Protein AF-A0A7G2C5F5-F1 (afdb_monomer_lite)

Organism: NCBI:txid59799

InterPro domains:
  IPR007511 Protein of unknown function DUF501 [PF04417] (38-175)
  IPR007511 Protein of unknown function DUF501 [PTHR37163] (38-241)

Secondary structure (DSSP, 8-state):
-PPPPPPPP---------------------------TTS--SEEE-TTTTSPPTTS---TTTS--EEE--HHHHHHHHHHHHTTHHHHHHHHHHH-HHHHHHHHHHHHHHHHHHHHHS-HHHHHHHIIIIIS-SSGGG--BTTTTBSSTT----HHHHHHHHHTT---HHHHHHHHHHHHHHTTS-HHHHHHHHS-TT------HHHH--GGGG-SHHHHHHHHHHTSHHHHHHHHHHHHHHHHHHT-SSS-EEEEEPPGGGTTT-SEEEEEPPPHHHHHT--GGG-HHHHHHHHHHHHHTSPPTT--S----

Foldseek 3Di:
DDDDDDDDDDDDDDDDDDDDDDPDPDDDDPQPFPDLDDADQQKGFDSCALHQDPPRPPDLVHQAGMFGDQVLLVVLQVLCVVLVVQVLVLVLLVVAVLLVVLLLVLQVLQLVLNCVRDDPNSNVSSCCQECNDPPPQNHFTHHSTDSDSSHDDGLRSQLRCLLSVRDHLSNLLSLLLLVVLLVLQDVVLNCQQAPPPPPPPPPPLVPLQPLVVCPDPLLVLSLVQSSHVVQVNQSVVQQSVQCSVVVDNAQDWGFGQGPPSCCVVPRTDIGHRHDSVCSNVPPNSNPSSSSSQSSVSSNVVHHDPPPDVDPPD

pLDDT: mean 78.26, std 19.51, range [30.75, 97.06]

Radius of gyration: 23.89 Å; chains: 1; bounding box: 72×81×55 Å

Sequence (313 aa):
MPRRPTRKSTARWTPPSSRARLRTTTTHRNRLSYSPPTGTATAVLCSTAGKNGRGQSSAAIGATVFWLTCPNVNNLIGRLEHHGAVRRLQEAIDGHDTLRQFHITSHAVYEQRVKELISAEQWAFFDQHFVHPEDKEKAKYGNAAVSHDRDMKCLHALAAQSLCGAANPCGTWVINYILFLAEFLPPRIQKYTTEDATTTDTLTEVHLCDPTYYTLPEEVERRACMDSTELLSLFLEQFIQETATNGRFEKITLNISLPATWRHLRKEKPYRVLSVQEIAELPATRDLCSISFHLIVYLIGKVPKGYKKNRLN

Structure (mmCIF, N/CA/C/O backbone):
data_AF-A0A7G2C5F5-F1
#
_entry.id   AF-A0A7G2C5F5-F1
#
loop_
_atom_site.group_PDB
_atom_site.id
_atom_site.type_symbol
_atom_site.label_atom_id
_atom_site.label_alt_id
_atom_site.label_comp_id
_atom_site.label_asym_id
_atom_site.label_entity_id
_atom_site.label_seq_id
_atom_site.pdbx_PDB_ins_code
_atom_site.Cartn_x
_atom_site.Cartn_y
_atom_site.Cartn_z
_atom_site.occupancy
_atom_site.B_iso_or_equiv
_atom_site.auth_seq_id
_atom_site.auth_comp_id
_atom_site.auth_asym_id
_atom_site.auth_atom_id
_atom_site.pdbx_PDB_model_num
ATOM 1 N N . MET A 1 1 ? 35.530 -57.777 -4.067 1.00 45.59 1 MET A N 1
ATOM 2 C CA . MET A 1 1 ? 35.509 -56.447 -3.415 1.00 45.59 1 MET A CA 1
ATOM 3 C C . MET A 1 1 ? 36.418 -55.493 -4.182 1.00 45.59 1 MET A C 1
ATOM 5 O O . MET A 1 1 ? 37.617 -55.750 -4.217 1.00 45.59 1 MET A O 1
ATOM 9 N N . PRO A 1 2 ? 35.890 -54.453 -4.848 1.00 46.84 2 PRO A N 1
ATOM 10 C CA . PRO A 1 2 ? 36.711 -53.527 -5.621 1.00 46.84 2 PRO A CA 1
ATOM 11 C C . PRO A 1 2 ? 37.291 -52.413 -4.732 1.00 46.84 2 PRO A C 1
ATOM 13 O O . PRO A 1 2 ? 36.650 -51.928 -3.801 1.00 46.84 2 PRO A O 1
ATOM 16 N N . ARG A 1 3 ? 38.548 -52.053 -5.013 1.00 45.44 3 ARG A N 1
ATOM 17 C CA . ARG A 1 3 ? 39.381 -51.107 -4.254 1.00 45.44 3 ARG A CA 1
ATOM 18 C C . ARG A 1 3 ? 38.871 -49.662 -4.384 1.00 45.44 3 ARG A C 1
ATOM 20 O O . ARG A 1 3 ? 38.541 -49.215 -5.478 1.00 45.44 3 ARG A O 1
ATOM 27 N N . ARG A 1 4 ? 38.862 -48.925 -3.264 1.00 50.47 4 ARG A N 1
ATOM 28 C CA . ARG A 1 4 ? 38.580 -47.476 -3.191 1.00 50.47 4 ARG A CA 1
ATOM 29 C C . ARG A 1 4 ? 39.631 -46.660 -3.969 1.00 50.47 4 ARG A C 1
ATOM 31 O O . ARG A 1 4 ? 40.820 -46.918 -3.780 1.00 50.47 4 ARG A O 1
ATOM 38 N N . PRO A 1 5 ? 39.235 -45.637 -4.747 1.00 52.31 5 PRO A N 1
ATOM 39 C CA . PRO A 1 5 ? 40.173 -44.697 -5.347 1.00 52.31 5 PRO A CA 1
ATOM 40 C C . PRO A 1 5 ? 40.667 -43.664 -4.322 1.00 52.31 5 PRO A C 1
ATOM 42 O O . PRO A 1 5 ? 39.931 -43.205 -3.445 1.00 52.31 5 PRO A O 1
ATOM 45 N N . THR A 1 6 ? 41.946 -43.319 -4.438 1.00 52.94 6 THR A N 1
ATOM 46 C CA . THR A 1 6 ? 42.690 -42.385 -3.591 1.00 52.94 6 THR A CA 1
ATOM 47 C C . THR A 1 6 ? 42.300 -40.925 -3.850 1.00 52.94 6 THR A C 1
ATOM 49 O O . THR A 1 6 ? 42.035 -40.497 -4.973 1.00 52.94 6 THR A O 1
ATOM 52 N N . ARG A 1 7 ? 42.253 -40.147 -2.763 1.00 47.28 7 ARG A N 1
ATOM 53 C CA . ARG A 1 7 ? 41.836 -38.739 -2.703 1.00 47.28 7 ARG A CA 1
ATOM 54 C C . ARG A 1 7 ? 42.922 -37.845 -3.324 1.00 47.28 7 ARG A C 1
ATOM 56 O O . ARG A 1 7 ? 44.048 -37.830 -2.835 1.00 47.28 7 ARG A O 1
ATOM 63 N N . LYS A 1 8 ? 42.597 -37.104 -4.391 1.00 45.28 8 LYS A N 1
ATOM 64 C CA . LYS A 1 8 ? 43.495 -36.106 -5.002 1.00 45.28 8 LYS A CA 1
ATOM 65 C C . LYS A 1 8 ? 43.645 -34.881 -4.088 1.00 45.28 8 LYS A C 1
ATOM 67 O O . LYS A 1 8 ? 42.658 -34.335 -3.601 1.00 45.28 8 LYS A O 1
ATOM 72 N N . SER A 1 9 ? 44.897 -34.483 -3.879 1.00 47.00 9 SER A N 1
ATOM 73 C CA . SER A 1 9 ? 45.348 -33.274 -3.184 1.00 47.00 9 SER A CA 1
ATOM 74 C C . SER A 1 9 ? 44.866 -32.013 -3.913 1.00 47.00 9 SER A C 1
ATOM 76 O O . SER A 1 9 ? 45.132 -31.845 -5.102 1.00 47.00 9 SER A O 1
ATOM 78 N N . THR A 1 10 ? 44.146 -31.132 -3.215 1.00 45.41 10 THR A N 1
ATOM 79 C CA . THR A 1 10 ? 43.759 -29.805 -3.714 1.00 45.41 10 THR A CA 1
ATOM 80 C C . THR A 1 10 ? 44.846 -28.792 -3.372 1.00 45.41 10 THR A C 1
ATOM 82 O O . THR A 1 10 ? 45.062 -28.481 -2.198 1.00 45.41 10 THR A O 1
ATOM 85 N N . ALA A 1 11 ? 45.510 -28.262 -4.400 1.00 40.59 11 ALA A N 1
ATOM 86 C CA . ALA A 1 11 ? 46.429 -27.139 -4.283 1.00 40.59 11 ALA A CA 1
ATOM 87 C C . ALA A 1 11 ? 45.682 -25.884 -3.796 1.00 40.59 11 ALA A C 1
ATOM 89 O O . ALA A 1 11 ? 44.629 -25.519 -4.319 1.00 40.59 11 ALA A O 1
ATOM 90 N N . ARG A 1 12 ? 46.229 -25.241 -2.762 1.00 38.97 12 ARG A N 1
ATOM 91 C CA . ARG A 1 12 ? 45.700 -24.022 -2.149 1.00 38.97 12 ARG A CA 1
ATOM 92 C C . ARG A 1 12 ? 46.131 -22.822 -2.999 1.00 38.97 12 ARG A C 1
ATOM 94 O O . ARG A 1 12 ? 47.314 -22.512 -3.067 1.00 38.97 12 ARG A O 1
ATOM 101 N N . TRP A 1 13 ? 45.171 -22.176 -3.655 1.00 41.56 13 TRP A N 1
ATOM 102 C CA . TRP A 1 13 ? 45.381 -20.955 -4.435 1.00 41.56 13 TRP A CA 1
ATOM 103 C C . TRP A 1 13 ? 45.397 -19.729 -3.511 1.00 41.56 13 TRP A C 1
ATOM 105 O O . TRP A 1 13 ? 44.463 -19.521 -2.735 1.00 41.56 13 TRP A O 1
ATOM 115 N N . THR A 1 14 ? 46.458 -18.927 -3.583 1.00 48.06 14 THR A N 1
ATOM 116 C CA . THR A 1 14 ? 46.574 -17.612 -2.936 1.00 48.06 14 THR A CA 1
ATOM 117 C C . THR A 1 14 ? 46.416 -16.509 -3.987 1.00 48.06 14 THR A C 1
ATOM 119 O O . THR A 1 14 ? 47.140 -16.525 -4.983 1.00 48.06 14 THR A O 1
ATOM 122 N N . PRO A 1 15 ? 45.509 -15.532 -3.796 1.00 42.16 15 PRO A N 1
ATOM 123 C CA . PRO A 1 15 ? 45.377 -14.411 -4.719 1.00 42.16 15 PRO A CA 1
ATOM 124 C C . PRO A 1 15 ? 46.542 -13.419 -4.554 1.00 42.16 15 PRO A C 1
ATOM 126 O O . PRO A 1 15 ? 46.992 -13.188 -3.427 1.00 42.16 15 PRO A O 1
ATOM 129 N N . PRO A 1 16 ? 47.009 -12.783 -5.643 1.00 37.84 16 PRO A N 1
ATOM 130 C CA . PRO A 1 16 ? 48.048 -11.768 -5.568 1.00 37.84 16 PRO A CA 1
ATOM 131 C C . PRO A 1 16 ? 47.524 -10.473 -4.932 1.00 37.84 16 PRO A C 1
ATOM 133 O O . PRO A 1 16 ? 46.460 -9.951 -5.270 1.00 37.84 16 PRO A O 1
ATOM 136 N N . SER A 1 17 ? 48.309 -9.945 -3.994 1.00 47.34 17 SER A N 1
ATOM 137 C CA . SER A 1 17 ? 48.085 -8.677 -3.310 1.00 47.34 17 SER A CA 1
ATOM 138 C C . SER A 1 17 ? 48.657 -7.508 -4.118 1.00 47.34 17 SER A C 1
ATOM 140 O O . SER A 1 17 ? 49.852 -7.230 -4.050 1.00 47.34 17 SER A O 1
ATOM 142 N N . SER A 1 18 ? 47.809 -6.765 -4.826 1.00 37.94 18 SER A N 1
ATOM 143 C CA . SER A 1 18 ? 48.141 -5.403 -5.269 1.00 37.94 18 SER A CA 1
ATOM 144 C C . SER A 1 18 ? 46.872 -4.561 -5.443 1.00 37.94 18 SER A C 1
ATOM 146 O O . SER A 1 18 ? 46.230 -4.514 -6.487 1.00 37.94 18 SER A O 1
ATOM 148 N N . ARG A 1 19 ? 46.479 -3.865 -4.367 1.00 37.75 19 ARG A N 1
ATOM 149 C CA . ARG A 1 19 ? 45.460 -2.807 -4.415 1.00 37.75 19 ARG A CA 1
ATOM 150 C C . ARG A 1 19 ? 46.107 -1.508 -4.896 1.00 37.75 19 ARG A C 1
ATOM 152 O O . ARG A 1 19 ? 46.624 -0.749 -4.082 1.00 37.75 19 ARG A O 1
ATOM 159 N N . ALA A 1 20 ? 46.000 -1.211 -6.186 1.00 36.47 20 ALA A N 1
ATOM 160 C CA . ALA A 1 20 ? 46.086 0.165 -6.666 1.00 36.47 20 ALA A CA 1
ATOM 161 C C . ALA A 1 20 ? 44.714 0.835 -6.455 1.00 36.47 20 ALA A C 1
ATOM 163 O O . ALA A 1 20 ? 43.732 0.502 -7.118 1.00 36.47 20 ALA A O 1
ATOM 164 N N . ARG A 1 21 ? 44.614 1.749 -5.478 1.00 37.91 21 ARG A N 1
ATOM 165 C CA . ARG A 1 21 ? 43.427 2.599 -5.287 1.00 37.91 21 ARG A CA 1
ATOM 166 C C . ARG A 1 21 ? 43.404 3.671 -6.373 1.00 37.91 21 ARG A C 1
ATOM 168 O O . ARG A 1 21 ? 43.979 4.741 -6.196 1.00 37.91 21 ARG A O 1
ATOM 175 N N . LEU A 1 22 ? 42.686 3.412 -7.458 1.00 34.72 22 LEU A N 1
ATOM 176 C CA . LEU A 1 22 ? 42.192 4.477 -8.326 1.00 34.72 22 LEU A CA 1
ATOM 177 C C . LEU A 1 22 ? 41.135 5.271 -7.546 1.00 34.72 22 LEU A C 1
ATOM 179 O O . LEU A 1 22 ? 40.060 4.763 -7.227 1.00 34.72 22 LEU A O 1
ATOM 183 N N . ARG A 1 23 ? 41.475 6.512 -7.178 1.00 35.97 23 ARG A N 1
ATOM 184 C CA . ARG A 1 23 ? 40.511 7.508 -6.700 1.00 35.97 23 ARG A CA 1
ATOM 185 C C . ARG A 1 23 ? 39.602 7.863 -7.875 1.00 35.97 23 ARG A C 1
ATOM 187 O O . ARG A 1 23 ? 39.955 8.703 -8.693 1.00 35.97 23 ARG A O 1
ATOM 194 N N . THR A 1 24 ? 38.442 7.225 -7.959 1.00 34.09 24 THR A N 1
ATOM 195 C CA . THR A 1 24 ? 37.355 7.705 -8.813 1.00 34.09 24 THR A CA 1
ATOM 196 C C . THR A 1 24 ? 36.831 9.008 -8.223 1.00 34.09 24 THR A C 1
ATOM 198 O O . THR A 1 24 ? 36.423 9.052 -7.060 1.00 34.09 24 THR A O 1
ATOM 201 N N . THR A 1 25 ? 36.894 10.064 -9.021 1.00 31.61 25 THR A N 1
ATOM 202 C CA . THR A 1 25 ? 36.298 11.370 -8.767 1.00 31.61 25 THR A CA 1
ATOM 203 C C . THR A 1 25 ? 34.821 11.214 -8.408 1.00 31.61 25 THR A C 1
ATOM 205 O O . THR A 1 25 ? 34.059 10.516 -9.074 1.00 31.61 25 THR A O 1
ATOM 208 N N . THR A 1 26 ? 34.422 11.836 -7.302 1.00 31.53 26 THR A N 1
ATOM 209 C CA . THR A 1 26 ? 33.041 11.877 -6.823 1.00 31.53 26 THR A CA 1
ATOM 210 C C . THR A 1 26 ? 32.204 12.695 -7.805 1.00 31.53 26 THR A C 1
ATOM 212 O O . THR A 1 26 ? 32.129 13.914 -7.696 1.00 31.53 26 THR A O 1
ATOM 215 N N . THR A 1 27 ? 31.581 12.042 -8.784 1.00 32.59 27 THR A N 1
ATOM 216 C CA . THR A 1 27 ? 30.524 12.655 -9.594 1.00 32.59 27 THR A CA 1
ATOM 217 C C . THR A 1 27 ? 29.358 13.042 -8.690 1.00 32.59 27 THR A C 1
ATOM 219 O O . THR A 1 27 ? 28.857 12.221 -7.914 1.00 32.59 27 THR A O 1
ATOM 222 N N . HIS A 1 28 ? 28.956 14.309 -8.788 1.00 30.75 28 HIS A N 1
ATOM 223 C CA . HIS A 1 28 ? 27.799 14.898 -8.126 1.00 30.75 28 HIS A CA 1
ATOM 224 C C . HIS A 1 28 ? 26.576 13.968 -8.200 1.00 30.75 28 HIS A C 1
ATOM 226 O O . HIS A 1 28 ? 26.165 13.525 -9.272 1.00 30.75 28 HIS A O 1
ATOM 232 N N . ARG A 1 29 ? 25.990 13.661 -7.036 1.00 35.34 29 ARG A N 1
ATOM 233 C CA . ARG A 1 29 ? 24.724 12.929 -6.921 1.00 35.34 29 ARG A CA 1
ATOM 234 C C . ARG A 1 29 ? 23.590 13.829 -7.415 1.00 35.34 29 ARG A C 1
ATOM 236 O O . ARG A 1 29 ? 23.112 14.663 -6.653 1.00 35.34 29 ARG A O 1
ATOM 243 N N . ASN A 1 30 ? 23.115 13.613 -8.638 1.00 32.50 30 ASN A N 1
ATOM 244 C CA . ASN A 1 30 ? 21.784 14.068 -9.038 1.00 32.50 30 ASN A CA 1
ATOM 245 C C . ASN A 1 30 ? 20.748 13.249 -8.258 1.00 32.50 30 ASN A C 1
ATOM 247 O O . ASN A 1 30 ? 20.386 12.134 -8.631 1.00 32.50 30 ASN A O 1
ATOM 251 N N . ARG A 1 31 ? 20.331 13.776 -7.104 1.00 38.78 31 ARG A N 1
ATOM 252 C CA . ARG A 1 31 ? 19.189 13.280 -6.337 1.00 38.78 31 ARG A CA 1
ATOM 253 C C . ARG A 1 31 ? 17.950 13.872 -7.009 1.00 38.78 31 ARG A C 1
ATOM 255 O O . ARG A 1 31 ? 17.532 14.966 -6.660 1.00 38.78 31 ARG A O 1
ATOM 262 N N . LEU A 1 32 ? 17.397 13.176 -8.002 1.00 36.25 32 LEU A N 1
ATOM 263 C CA . LEU A 1 32 ? 16.029 13.436 -8.458 1.00 36.25 32 LEU A CA 1
ATOM 264 C C . LEU A 1 32 ? 15.094 12.975 -7.335 1.00 36.25 32 LEU A C 1
ATOM 266 O O . LEU A 1 32 ? 14.582 11.859 -7.331 1.00 36.25 32 LEU A O 1
ATOM 270 N N . SER A 1 33 ? 14.970 13.799 -6.297 1.00 40.00 33 SER A N 1
ATOM 271 C CA . SER A 1 33 ? 13.891 13.675 -5.334 1.00 40.00 33 SER A CA 1
ATOM 272 C C . SER A 1 33 ? 12.640 14.194 -6.023 1.00 40.00 33 SER A C 1
ATOM 274 O O . SER A 1 33 ? 12.484 15.402 -6.191 1.00 40.00 33 SER A O 1
ATOM 276 N N . TYR A 1 34 ? 11.746 13.289 -6.412 1.00 41.00 34 TYR A N 1
ATOM 277 C CA . TYR A 1 34 ? 10.338 13.652 -6.460 1.00 41.00 34 TYR A CA 1
ATOM 278 C C . TYR A 1 34 ? 9.923 13.925 -5.010 1.00 41.00 34 TYR A C 1
ATOM 280 O O . TYR A 1 34 ? 9.594 13.012 -4.256 1.00 41.00 34 TYR A O 1
ATOM 288 N N . SER A 1 35 ? 10.095 15.174 -4.587 1.00 38.31 35 SER A N 1
ATOM 289 C CA . SER A 1 35 ? 9.556 15.673 -3.332 1.00 38.31 35 SER A CA 1
ATOM 290 C C . SER A 1 35 ? 8.178 16.229 -3.666 1.00 38.31 35 SER A C 1
ATOM 292 O O . SER A 1 35 ? 8.119 17.265 -4.334 1.00 38.31 35 SER A O 1
ATOM 294 N N . PRO A 1 36 ? 7.071 15.580 -3.260 1.00 41.53 36 PRO A N 1
ATOM 295 C CA . PRO A 1 36 ? 5.796 16.279 -3.242 1.00 41.53 36 PRO A CA 1
ATOM 296 C C . PRO A 1 36 ? 5.962 17.568 -2.410 1.00 41.53 36 PRO A C 1
ATOM 298 O O . PRO A 1 36 ? 6.771 17.577 -1.475 1.00 41.53 36 PRO A O 1
ATOM 301 N N . PRO A 1 37 ? 5.267 18.668 -2.745 1.00 36.88 37 PRO A N 1
ATOM 302 C CA . PRO A 1 37 ? 5.743 20.015 -2.427 1.00 36.88 37 PRO A CA 1
ATOM 303 C C . PRO A 1 37 ? 5.933 20.367 -0.944 1.00 36.88 37 PRO A C 1
ATOM 305 O O . PRO A 1 37 ? 6.572 21.375 -0.671 1.00 36.88 37 PRO A O 1
ATOM 308 N N . THR A 1 38 ? 5.433 19.600 0.030 1.00 41.31 38 THR A N 1
ATOM 309 C CA . THR A 1 38 ? 5.441 20.042 1.442 1.00 41.31 38 THR A CA 1
ATOM 310 C C . THR A 1 38 ? 5.520 18.933 2.504 1.00 41.31 38 THR A C 1
ATOM 312 O O . THR A 1 38 ? 5.374 19.223 3.688 1.00 41.31 38 THR A O 1
ATOM 315 N N . GLY A 1 39 ? 5.807 17.676 2.147 1.00 49.19 39 GLY A N 1
ATOM 316 C CA . GLY A 1 39 ? 5.850 16.560 3.107 1.00 49.19 39 GLY A CA 1
ATOM 317 C C . GLY A 1 39 ? 7.088 15.682 2.950 1.00 49.19 39 GLY A C 1
ATOM 318 O O . GLY A 1 39 ? 7.644 15.564 1.859 1.00 49.19 39 GLY A O 1
ATOM 319 N N . THR A 1 40 ? 7.538 15.034 4.030 1.00 53.38 40 THR A N 1
ATOM 320 C CA . THR A 1 40 ? 8.553 13.977 3.919 1.00 53.38 40 THR A CA 1
ATOM 321 C C . THR A 1 40 ? 8.036 12.915 2.957 1.00 53.38 40 THR A C 1
ATOM 323 O O . THR A 1 40 ? 7.033 12.270 3.256 1.00 53.38 40 THR A O 1
ATOM 326 N N . ALA A 1 41 ? 8.687 12.756 1.801 1.00 65.00 41 ALA A N 1
ATOM 327 C CA . ALA A 1 41 ? 8.254 11.803 0.788 1.00 65.00 41 ALA A CA 1
ATOM 328 C C . ALA A 1 41 ? 8.078 10.422 1.440 1.00 65.00 41 ALA A C 1
ATOM 330 O O . ALA A 1 41 ? 9.018 9.889 2.035 1.00 65.00 41 ALA A O 1
ATOM 331 N N . THR A 1 42 ? 6.859 9.877 1.391 1.00 77.69 42 THR A N 1
ATOM 332 C CA . THR A 1 42 ? 6.543 8.564 1.980 1.00 77.69 42 THR A CA 1
ATOM 333 C C . THR A 1 42 ? 7.137 7.431 1.145 1.00 77.69 42 THR A C 1
ATOM 335 O O . THR A 1 42 ? 7.486 6.382 1.692 1.00 77.69 42 THR A O 1
ATOM 338 N N . ALA A 1 43 ? 7.302 7.669 -0.156 1.00 82.94 43 ALA A N 1
ATOM 339 C CA . ALA A 1 43 ? 7.999 6.799 -1.082 1.00 82.94 43 ALA A CA 1
ATOM 340 C C . ALA A 1 43 ? 8.992 7.600 -1.934 1.00 82.94 43 ALA A C 1
ATOM 342 O O . ALA A 1 43 ? 8.788 8.789 -2.182 1.00 82.94 43 ALA A O 1
ATOM 343 N N . VAL A 1 44 ? 10.066 6.954 -2.382 1.00 84.62 44 VAL A N 1
ATOM 344 C CA . VAL A 1 44 ? 11.107 7.569 -3.212 1.00 84.62 44 VAL A CA 1
ATOM 345 C C . VAL A 1 44 ? 11.513 6.678 -4.375 1.00 84.62 44 VAL A C 1
ATOM 347 O O . VAL A 1 44 ? 11.469 5.447 -4.302 1.00 84.62 44 VAL A O 1
ATOM 350 N N . LEU A 1 45 ? 12.011 7.339 -5.418 1.00 83.62 45 LEU A N 1
ATOM 351 C CA . LEU A 1 45 ? 12.766 6.720 -6.493 1.00 83.62 45 LEU A CA 1
ATOM 352 C C . LEU A 1 45 ? 14.159 6.302 -5.996 1.00 83.62 45 LEU A C 1
ATOM 354 O O . LEU A 1 45 ? 14.930 7.108 -5.464 1.00 83.62 45 LEU A O 1
ATOM 358 N N . CYS A 1 46 ? 14.525 5.045 -6.216 1.00 81.25 46 CYS A N 1
ATOM 359 C CA . CYS A 1 46 ? 15.870 4.558 -5.962 1.00 81.25 46 CYS A CA 1
ATOM 360 C C . CYS A 1 46 ? 16.848 5.137 -6.989 1.00 81.25 46 CYS A C 1
ATOM 362 O O . CYS A 1 46 ? 16.935 4.675 -8.121 1.00 81.25 46 CYS A O 1
ATOM 364 N N . SER A 1 47 ? 17.663 6.109 -6.572 1.00 71.81 47 SER A N 1
ATOM 365 C CA . SER A 1 47 ? 18.734 6.685 -7.412 1.00 71.81 47 SER A CA 1
ATOM 366 C C . SER A 1 47 ? 19.788 5.675 -7.904 1.00 71.81 47 SER A C 1
ATOM 368 O O . SER A 1 47 ? 20.622 6.005 -8.754 1.00 71.81 47 SER A O 1
ATOM 370 N N . THR A 1 48 ? 19.807 4.459 -7.347 1.00 67.06 48 THR A N 1
ATOM 371 C CA . THR A 1 48 ? 20.673 3.358 -7.792 1.00 67.06 48 THR A CA 1
ATOM 372 C C . THR A 1 48 ? 19.947 2.304 -8.616 1.00 67.06 48 THR A C 1
ATOM 374 O O . THR A 1 48 ? 20.586 1.335 -9.020 1.00 67.06 48 THR A O 1
ATOM 377 N N . ALA A 1 49 ? 18.653 2.478 -8.887 1.00 67.25 49 ALA A N 1
ATOM 378 C CA . ALA A 1 49 ? 17.951 1.625 -9.827 1.00 67.25 49 ALA A CA 1
ATOM 379 C C . ALA A 1 49 ? 18.604 1.702 -11.215 1.00 67.25 49 ALA A C 1
ATOM 381 O O . ALA A 1 49 ? 19.150 2.740 -11.613 1.00 67.25 49 ALA A O 1
ATOM 382 N N . GLY A 1 50 ? 18.602 0.569 -11.918 1.00 58.16 50 GLY A N 1
ATOM 383 C CA . GLY A 1 50 ? 19.250 0.446 -13.223 1.00 58.16 50 GLY A CA 1
ATOM 384 C C . GLY A 1 50 ? 20.783 0.577 -13.196 1.00 58.16 50 GLY A C 1
ATOM 385 O O . GLY A 1 50 ? 21.369 1.013 -14.182 1.00 58.16 50 GLY A O 1
ATOM 386 N N . LYS A 1 51 ? 21.451 0.269 -12.071 1.00 63.16 51 LYS A N 1
ATOM 387 C CA . LYS A 1 51 ? 22.923 0.287 -11.961 1.00 63.16 51 LYS A CA 1
ATOM 388 C C . LYS A 1 51 ? 23.491 -1.081 -11.591 1.00 63.16 51 LYS A C 1
ATOM 390 O O . LYS A 1 51 ? 22.875 -1.853 -10.856 1.00 63.16 51 LYS A O 1
ATOM 395 N N . ASN A 1 52 ? 24.730 -1.323 -12.020 1.00 57.94 52 ASN A N 1
ATOM 396 C CA . ASN A 1 52 ? 25.523 -2.467 -11.576 1.00 57.94 52 ASN A CA 1
ATOM 397 C C . ASN A 1 52 ? 25.767 -2.418 -10.059 1.00 57.94 52 ASN A C 1
ATOM 399 O O . ASN A 1 52 ? 26.167 -1.386 -9.508 1.00 57.94 52 ASN A O 1
ATOM 403 N N . GLY A 1 53 ? 25.553 -3.551 -9.385 1.00 62.25 53 GLY A N 1
ATOM 404 C CA . GLY A 1 53 ? 25.908 -3.724 -7.979 1.00 62.25 53 GLY A CA 1
ATOM 405 C C . GLY A 1 53 ? 27.421 -3.627 -7.758 1.00 62.25 53 GLY A C 1
ATOM 406 O O . GLY A 1 53 ? 28.227 -3.764 -8.684 1.00 62.25 53 GLY A O 1
ATOM 407 N N . ARG A 1 54 ? 27.846 -3.399 -6.508 1.00 58.69 54 ARG A N 1
ATOM 408 C CA . ARG A 1 54 ? 29.275 -3.468 -6.165 1.00 58.69 54 ARG A CA 1
ATOM 409 C C . ARG A 1 54 ? 29.769 -4.907 -6.360 1.00 58.69 54 ARG A C 1
ATOM 411 O O . ARG A 1 54 ? 29.306 -5.807 -5.669 1.00 58.69 54 ARG A O 1
ATOM 418 N N . GLY A 1 55 ? 30.751 -5.095 -7.243 1.00 61.59 55 GLY A N 1
ATOM 419 C CA . GLY A 1 55 ? 31.452 -6.374 -7.413 1.00 61.59 55 GLY A CA 1
ATOM 420 C C . GLY A 1 55 ? 30.821 -7.343 -8.417 1.00 61.59 55 GLY A C 1
ATOM 421 O O . GLY A 1 55 ? 30.807 -8.535 -8.145 1.00 61.59 55 GLY A O 1
ATOM 422 N N . GLN A 1 56 ? 30.300 -6.848 -9.547 1.00 56.62 56 GLN A N 1
ATOM 423 C CA . GLN A 1 56 ? 29.701 -7.656 -10.632 1.00 56.62 56 GLN A CA 1
ATOM 424 C C . GLN A 1 56 ? 28.477 -8.502 -10.234 1.00 56.62 56 GLN A C 1
ATOM 426 O O . GLN A 1 56 ? 27.954 -9.245 -11.058 1.00 56.62 56 GLN A O 1
ATOM 431 N N . SER A 1 57 ? 27.967 -8.372 -9.007 1.00 54.31 57 SER A N 1
ATOM 432 C CA . SER A 1 57 ? 26.672 -8.938 -8.641 1.00 54.31 57 SER A CA 1
ATOM 433 C C . SER A 1 57 ? 25.575 -8.187 -9.399 1.00 54.31 57 SER A C 1
ATOM 435 O O . SER A 1 57 ? 25.337 -6.993 -9.182 1.00 54.31 57 SER A O 1
ATOM 437 N N . SER A 1 58 ? 24.934 -8.880 -10.339 1.00 48.69 58 SER A N 1
ATOM 438 C CA . SER A 1 58 ? 23.812 -8.350 -11.098 1.00 48.69 58 SER A CA 1
ATOM 439 C C . SER A 1 58 ? 22.637 -8.069 -10.153 1.00 48.69 58 SER A C 1
ATOM 441 O O . SER A 1 58 ? 22.035 -8.943 -9.539 1.00 48.69 58 SER A O 1
ATOM 443 N N . ALA A 1 59 ? 22.350 -6.781 -10.004 1.00 47.53 59 ALA A N 1
ATOM 444 C CA . ALA A 1 59 ? 21.012 -6.234 -10.175 1.00 47.53 59 ALA A CA 1
ATOM 445 C C . ALA A 1 59 ? 19.865 -6.659 -9.222 1.00 47.53 59 ALA A C 1
ATOM 447 O O . ALA A 1 59 ? 18.744 -6.216 -9.432 1.00 47.53 59 ALA A O 1
ATOM 448 N N . ALA A 1 60 ? 20.084 -7.357 -8.101 1.00 47.34 60 ALA A N 1
ATOM 449 C CA . ALA A 1 60 ? 19.010 -7.503 -7.093 1.00 47.34 60 ALA A CA 1
ATOM 450 C C . ALA A 1 60 ? 18.556 -6.145 -6.494 1.00 47.34 60 ALA A C 1
ATOM 452 O O . ALA A 1 60 ? 17.431 -6.005 -6.026 1.00 47.34 60 ALA A O 1
ATOM 453 N N . ILE A 1 61 ? 19.420 -5.122 -6.555 1.00 49.91 61 ILE A N 1
ATOM 454 C CA . ILE A 1 61 ? 19.128 -3.724 -6.172 1.00 49.91 61 ILE A CA 1
ATOM 455 C C . ILE A 1 61 ? 18.428 -2.963 -7.327 1.00 49.91 61 ILE A C 1
ATOM 457 O O . ILE A 1 61 ? 17.839 -1.910 -7.110 1.00 49.91 61 ILE A O 1
ATOM 461 N N . GLY A 1 62 ? 18.465 -3.476 -8.562 1.00 54.31 62 GLY A N 1
ATOM 462 C CA . GLY A 1 62 ? 18.031 -2.743 -9.757 1.00 54.31 62 GLY A CA 1
ATOM 463 C C . GLY A 1 62 ? 16.542 -2.839 -10.083 1.00 54.31 62 GLY A C 1
ATOM 464 O O . GLY A 1 62 ? 16.046 -1.978 -10.800 1.00 54.31 62 GLY A O 1
ATOM 465 N N . ALA A 1 63 ? 15.856 -3.853 -9.561 1.00 66.81 63 ALA A N 1
ATOM 466 C CA . ALA A 1 63 ? 14.519 -4.221 -10.013 1.00 66.81 63 ALA A CA 1
ATOM 467 C C . ALA A 1 63 ? 13.392 -3.543 -9.212 1.00 66.81 63 ALA A C 1
ATOM 469 O O . ALA A 1 63 ? 12.326 -3.258 -9.740 1.00 66.81 63 ALA A O 1
ATOM 470 N N . THR A 1 64 ? 13.635 -3.234 -7.935 1.00 85.31 64 THR A N 1
ATOM 471 C CA . THR A 1 64 ? 12.731 -2.393 -7.140 1.00 85.31 64 THR A CA 1
ATOM 472 C C . THR A 1 64 ? 13.141 -0.938 -7.309 1.00 85.31 64 THR A C 1
ATOM 474 O O . THR A 1 64 ? 14.170 -0.496 -6.790 1.00 85.31 64 THR A O 1
ATOM 477 N N . VAL A 1 65 ? 12.327 -0.177 -8.030 1.00 89.19 65 VAL A N 1
ATOM 478 C CA . VAL A 1 65 ? 12.612 1.236 -8.322 1.00 89.19 65 VAL A CA 1
ATOM 479 C C . VAL A 1 65 ? 11.965 2.154 -7.286 1.00 89.19 65 VAL A C 1
ATOM 481 O O . VAL A 1 65 ? 12.575 3.149 -6.896 1.00 89.19 65 VAL A O 1
ATOM 484 N N . PHE A 1 66 ? 10.783 1.797 -6.778 1.00 91.62 66 PHE A N 1
ATOM 485 C CA . PHE A 1 66 ? 10.055 2.590 -5.785 1.00 91.62 66 PHE A CA 1
ATOM 486 C C . PHE A 1 66 ? 10.135 1.955 -4.401 1.00 91.62 66 PHE A C 1
ATOM 488 O O . PHE A 1 66 ? 9.861 0.763 -4.245 1.00 91.62 66 PHE A O 1
ATOM 495 N N . TRP A 1 67 ? 10.482 2.762 -3.397 1.00 91.62 67 TRP A N 1
ATOM 496 C CA . TRP A 1 67 ? 10.691 2.318 -2.018 1.00 91.62 67 TRP A CA 1
ATOM 497 C C . TRP A 1 67 ? 9.936 3.194 -1.039 1.00 91.62 67 TRP A C 1
ATOM 499 O O . TRP A 1 67 ? 9.970 4.413 -1.166 1.00 91.62 67 TRP A O 1
ATOM 509 N N . LEU A 1 68 ? 9.347 2.588 -0.013 1.00 91.50 68 LEU A N 1
ATOM 510 C CA . LEU A 1 68 ? 8.826 3.324 1.133 1.00 91.50 68 LEU A CA 1
ATOM 511 C C . LEU A 1 68 ? 9.972 3.821 2.017 1.00 91.50 68 LEU A C 1
ATOM 513 O O . LEU A 1 68 ? 10.825 3.046 2.456 1.00 91.50 68 LEU A O 1
ATOM 517 N N . THR A 1 69 ? 9.954 5.107 2.333 1.00 89.38 69 THR A N 1
ATOM 518 C CA . THR A 1 69 ? 10.941 5.783 3.186 1.00 89.38 69 THR A CA 1
ATOM 519 C C . THR A 1 69 ? 10.415 6.082 4.577 1.00 89.38 69 THR A C 1
ATOM 521 O O . THR A 1 69 ? 11.209 6.139 5.514 1.00 89.38 69 THR A O 1
ATOM 524 N N . CYS A 1 70 ? 9.098 6.239 4.748 1.00 89.44 70 CYS A N 1
ATOM 525 C CA . CYS A 1 70 ? 8.528 6.454 6.075 1.00 89.44 70 CYS A CA 1
ATOM 526 C C . CYS A 1 70 ? 8.563 5.142 6.890 1.00 89.44 70 CYS A C 1
ATOM 528 O O . CYS A 1 70 ? 7.916 4.162 6.502 1.00 89.44 70 CYS A O 1
ATOM 530 N N . PRO A 1 71 ? 9.257 5.098 8.046 1.00 89.69 71 PRO A N 1
ATOM 531 C CA . PRO A 1 71 ? 9.309 3.899 8.881 1.00 89.69 71 PRO A CA 1
ATOM 532 C C . PRO A 1 71 ? 7.936 3.524 9.452 1.00 89.69 71 PRO A C 1
ATOM 534 O O . PRO A 1 71 ? 7.660 2.343 9.624 1.00 89.69 71 PRO A O 1
ATOM 537 N N . ASN A 1 72 ? 7.053 4.498 9.699 1.00 90.44 72 ASN A N 1
ATOM 538 C CA . ASN A 1 72 ? 5.711 4.221 10.216 1.00 90.44 72 ASN A CA 1
ATOM 539 C C . ASN A 1 72 ? 4.848 3.505 9.172 1.00 90.44 72 ASN A C 1
ATOM 541 O O . ASN A 1 72 ? 4.223 2.502 9.489 1.00 90.44 72 ASN A O 1
ATOM 545 N N . VAL A 1 73 ? 4.873 3.954 7.914 1.00 93.56 73 VAL A N 1
ATOM 546 C CA . VAL A 1 73 ? 4.151 3.279 6.822 1.00 93.56 73 VAL A CA 1
ATOM 547 C C . VAL A 1 73 ? 4.725 1.880 6.593 1.00 93.56 73 VAL A C 1
ATOM 549 O O . VAL A 1 73 ? 3.971 0.915 6.512 1.00 93.56 73 VAL A O 1
ATOM 552 N N . ASN A 1 74 ? 6.056 1.741 6.587 1.00 94.00 74 ASN A N 1
ATOM 553 C CA . ASN A 1 74 ? 6.719 0.436 6.492 1.00 94.00 74 ASN A CA 1
ATOM 554 C C . ASN A 1 74 ? 6.295 -0.529 7.610 1.00 94.00 74 ASN A C 1
ATOM 556 O O . ASN A 1 74 ? 5.964 -1.682 7.333 1.00 94.00 74 ASN A O 1
ATOM 560 N N . ASN A 1 75 ? 6.288 -0.065 8.862 1.00 93.19 75 ASN A N 1
ATOM 561 C CA . ASN A 1 75 ? 5.906 -0.876 10.017 1.00 93.19 75 ASN A CA 1
ATOM 562 C C . ASN A 1 75 ? 4.429 -1.266 9.977 1.00 93.19 75 ASN A C 1
ATOM 564 O O . ASN A 1 75 ? 4.098 -2.416 10.259 1.00 93.19 75 ASN A O 1
ATOM 568 N N . LEU A 1 76 ? 3.549 -0.328 9.618 1.00 95.25 76 LEU A N 1
ATOM 569 C CA . LEU A 1 76 ? 2.119 -0.592 9.529 1.00 95.25 76 LEU A CA 1
ATOM 570 C C . LEU A 1 76 ? 1.832 -1.628 8.439 1.00 95.25 76 LEU A C 1
ATOM 572 O O . LEU A 1 76 ? 1.155 -2.613 8.710 1.00 95.25 76 LEU A O 1
ATOM 576 N N . ILE A 1 77 ? 2.424 -1.477 7.251 1.00 96.44 77 ILE A N 1
ATOM 577 C CA . ILE A 1 77 ? 2.289 -2.463 6.170 1.00 96.44 77 ILE A CA 1
ATOM 578 C C . ILE A 1 77 ? 2.874 -3.815 6.584 1.00 96.44 77 ILE A C 1
ATOM 580 O O . ILE A 1 77 ? 2.211 -4.829 6.410 1.00 96.44 77 ILE A O 1
ATOM 584 N N . GLY A 1 78 ? 4.058 -3.849 7.205 1.00 95.50 78 GLY A N 1
ATOM 585 C CA . GLY A 1 78 ? 4.655 -5.103 7.680 1.00 95.50 78 GLY A CA 1
ATOM 586 C C . GLY A 1 78 ? 3.773 -5.832 8.700 1.00 95.50 78 GLY A C 1
ATOM 587 O O . GLY A 1 78 ? 3.725 -7.060 8.723 1.00 95.50 78 GLY A O 1
ATOM 588 N N . ARG A 1 79 ? 3.011 -5.084 9.504 1.00 94.44 79 ARG A N 1
ATOM 589 C CA . ARG A 1 79 ? 1.998 -5.640 10.405 1.00 94.44 79 ARG A CA 1
ATOM 590 C C . ARG A 1 79 ? 0.834 -6.259 9.628 1.00 94.44 79 ARG A C 1
ATOM 592 O O . ARG A 1 79 ? 0.475 -7.395 9.915 1.00 94.44 79 ARG A O 1
ATOM 599 N N . LEU A 1 80 ? 0.311 -5.587 8.598 1.00 95.00 80 LEU A N 1
ATOM 600 C CA . LEU A 1 80 ? -0.711 -6.167 7.710 1.00 95.00 80 LEU A CA 1
ATOM 601 C C . LEU A 1 80 ? -0.225 -7.474 7.065 1.00 95.00 80 LEU A C 1
ATOM 603 O O . LEU A 1 80 ? -0.943 -8.474 7.057 1.00 95.00 80 LEU A O 1
ATOM 607 N N . GLU A 1 81 ? 1.011 -7.492 6.562 1.00 96.00 81 GLU A N 1
ATOM 608 C CA . GLU A 1 81 ? 1.620 -8.692 5.980 1.00 96.00 81 GLU A CA 1
ATOM 609 C C . GLU A 1 81 ? 1.723 -9.833 6.994 1.00 96.00 81 GLU A C 1
ATOM 611 O O . GLU A 1 81 ? 1.369 -10.968 6.673 1.00 96.00 81 GLU A O 1
ATOM 616 N N . HIS A 1 82 ? 2.136 -9.529 8.230 1.00 94.00 82 HIS A N 1
ATOM 617 C CA . HIS A 1 82 ? 2.186 -10.498 9.324 1.00 94.00 82 HIS A CA 1
ATOM 618 C C . HIS A 1 82 ? 0.806 -11.102 9.631 1.00 94.00 82 HIS A C 1
ATOM 620 O O . HIS A 1 82 ? 0.706 -12.299 9.895 1.00 94.00 82 HIS A O 1
ATOM 626 N N . HIS A 1 83 ? -0.265 -10.314 9.508 1.00 91.12 83 HIS A N 1
ATOM 627 C CA . HIS A 1 83 ? -1.651 -10.782 9.635 1.00 91.12 83 HIS A CA 1
ATOM 628 C C . HIS A 1 83 ? -2.189 -11.507 8.387 1.00 91.12 83 HIS A C 1
ATOM 630 O O . HIS A 1 83 ? -3.383 -11.805 8.302 1.00 91.12 83 HIS A O 1
ATOM 636 N N . GLY A 1 84 ? -1.323 -11.841 7.424 1.00 93.06 84 GLY A N 1
ATOM 637 C CA . GLY A 1 84 ? -1.657 -12.663 6.264 1.00 93.06 84 GLY A CA 1
ATOM 638 C C . GLY A 1 84 ? -2.244 -11.894 5.082 1.00 93.06 84 GLY A C 1
ATOM 639 O O . GLY A 1 84 ? -2.780 -12.528 4.172 1.00 93.06 84 GLY A O 1
ATOM 640 N N . ALA A 1 85 ? -2.130 -10.561 5.057 1.00 94.06 85 ALA A N 1
ATOM 641 C CA . ALA A 1 85 ? -2.673 -9.728 3.983 1.00 94.06 85 ALA A CA 1
ATOM 642 C C . ALA A 1 85 ? -2.129 -10.102 2.594 1.00 94.06 85 ALA A C 1
ATOM 644 O O . ALA A 1 85 ? -2.891 -10.134 1.633 1.00 94.06 85 ALA A O 1
ATOM 645 N N . VAL A 1 86 ? -0.839 -10.455 2.494 1.00 95.12 86 VAL A N 1
ATOM 646 C CA . VAL A 1 86 ? -0.221 -10.922 1.236 1.00 95.12 86 VAL A CA 1
ATOM 647 C C . VAL A 1 86 ? -0.941 -12.151 0.699 1.00 95.12 86 VAL A C 1
ATOM 649 O O . VAL A 1 86 ? -1.350 -12.164 -0.457 1.00 95.12 86 VAL A O 1
ATOM 652 N N . ARG A 1 87 ? -1.139 -13.164 1.552 1.00 94.94 87 ARG A N 1
ATOM 653 C CA . ARG A 1 87 ? -1.821 -14.403 1.168 1.00 94.94 87 ARG A CA 1
ATOM 654 C C . ARG A 1 87 ? -3.256 -14.122 0.727 1.00 94.94 87 ARG A C 1
ATOM 656 O O . ARG A 1 87 ? -3.657 -14.612 -0.317 1.00 94.94 87 ARG A O 1
ATOM 663 N N . ARG A 1 88 ? -4.007 -13.313 1.483 1.00 93.69 88 ARG A N 1
ATOM 664 C CA . ARG A 1 88 ? -5.404 -12.992 1.143 1.00 93.69 88 ARG A CA 1
ATOM 665 C C . ARG A 1 88 ? -5.532 -12.225 -0.166 1.00 93.69 88 ARG A C 1
ATOM 667 O O . ARG A 1 88 ? -6.427 -12.509 -0.952 1.00 93.69 88 ARG A O 1
ATOM 674 N N . LEU A 1 89 ? -4.625 -11.290 -0.425 1.00 94.31 89 LEU A N 1
ATOM 675 C CA . LEU A 1 89 ? -4.630 -10.554 -1.681 1.00 94.31 89 LEU A CA 1
ATOM 676 C C . LEU A 1 89 ? -4.203 -11.432 -2.864 1.00 94.31 89 LEU A C 1
ATOM 678 O O . LEU A 1 89 ? -4.766 -11.296 -3.944 1.00 94.31 89 LEU A O 1
ATOM 682 N N . GLN A 1 90 ? -3.274 -12.370 -2.659 1.00 95.81 90 GLN A N 1
ATOM 683 C CA . GLN A 1 90 ? -2.928 -13.364 -3.677 1.00 95.81 90 GLN A CA 1
ATOM 684 C C . GLN A 1 90 ? -4.118 -14.286 -3.988 1.00 95.81 90 GLN A C 1
ATOM 686 O O . GLN A 1 90 ? -4.466 -14.447 -5.151 1.00 95.81 90 GLN A O 1
ATOM 691 N N . GLU A 1 91 ? -4.800 -14.814 -2.965 1.00 95.06 91 GLU A N 1
ATOM 692 C CA . GLU A 1 91 ? -6.033 -15.603 -3.129 1.00 95.06 91 GLU A CA 1
ATOM 693 C C . GLU A 1 91 ? -7.101 -14.820 -3.910 1.00 95.06 91 GLU A C 1
ATOM 695 O O . GLU A 1 91 ? -7.753 -15.370 -4.795 1.00 95.06 91 GLU A O 1
ATOM 700 N N . ALA A 1 92 ? -7.239 -13.518 -3.647 1.00 92.75 92 ALA A N 1
ATOM 701 C CA . ALA A 1 92 ? -8.131 -12.644 -4.398 1.00 92.75 92 ALA A CA 1
ATOM 702 C C . ALA A 1 92 ? -7.713 -12.455 -5.867 1.00 92.75 92 ALA A C 1
ATOM 704 O O . ALA A 1 92 ? -8.561 -12.528 -6.756 1.00 92.75 92 ALA A O 1
ATOM 705 N N . ILE A 1 93 ? -6.424 -12.227 -6.143 1.00 94.38 93 ILE A N 1
ATOM 706 C CA . ILE A 1 93 ? -5.886 -12.161 -7.514 1.00 94.38 93 ILE A CA 1
ATOM 707 C C . ILE A 1 93 ? -6.157 -13.479 -8.249 1.00 94.38 93 ILE A C 1
ATOM 709 O O . ILE A 1 93 ? -6.484 -13.478 -9.436 1.00 94.38 93 ILE A O 1
ATOM 713 N N . ASP A 1 94 ? -6.059 -14.607 -7.549 1.00 95.56 94 ASP A N 1
ATOM 714 C CA . ASP A 1 94 ? -6.294 -15.923 -8.129 1.00 95.56 94 ASP A CA 1
ATOM 715 C C . ASP A 1 94 ? -7.773 -16.283 -8.291 1.00 95.56 94 ASP A C 1
ATOM 717 O O . ASP A 1 94 ? -8.101 -17.057 -9.190 1.00 95.56 94 ASP A O 1
ATOM 721 N N . GLY A 1 95 ? -8.660 -15.700 -7.486 1.00 94.50 95 GLY A N 1
ATOM 722 C CA . GLY A 1 95 ? -10.104 -15.924 -7.549 1.00 94.50 95 GLY A CA 1
ATOM 723 C C . GLY A 1 95 ? -10.879 -14.953 -8.446 1.00 94.50 95 GLY A C 1
ATOM 724 O O . GLY A 1 95 ? -12.001 -15.267 -8.838 1.00 94.50 95 GLY A O 1
ATOM 725 N N . HIS A 1 96 ? -10.316 -13.786 -8.784 1.00 93.25 96 HIS A N 1
ATOM 726 C CA . HIS A 1 96 ? -11.039 -12.720 -9.487 1.00 93.25 96 HIS A CA 1
ATOM 727 C C . HIS A 1 96 ? -10.289 -12.211 -10.723 1.00 93.25 96 HIS A C 1
ATOM 729 O O . HIS A 1 96 ? -9.354 -11.415 -10.618 1.00 93.25 96 HIS A O 1
ATOM 735 N N . ASP A 1 97 ? -10.762 -12.590 -11.914 1.00 93.38 97 ASP A N 1
ATOM 736 C CA . ASP A 1 97 ? -10.113 -12.244 -13.187 1.00 93.38 97 ASP A CA 1
ATOM 737 C C . ASP A 1 97 ? -9.964 -10.740 -13.409 1.00 93.38 97 ASP A C 1
ATOM 739 O O . ASP A 1 97 ? -8.917 -10.292 -13.869 1.00 93.38 97 ASP A O 1
ATOM 743 N N . THR A 1 98 ? -10.959 -9.941 -13.025 1.00 91.19 98 THR A N 1
ATOM 744 C CA . THR A 1 98 ? -10.875 -8.480 -13.132 1.00 91.19 98 THR A CA 1
ATOM 745 C C . THR A 1 98 ? -9.701 -7.931 -12.317 1.00 91.19 98 THR A C 1
ATOM 747 O O . THR A 1 98 ? -8.868 -7.202 -12.853 1.00 91.19 98 THR A O 1
ATOM 750 N N . LEU A 1 99 ? -9.573 -8.326 -11.043 1.00 92.19 99 LEU A N 1
ATOM 751 C CA . LEU A 1 99 ? -8.449 -7.907 -10.201 1.00 92.19 99 LEU A CA 1
ATOM 752 C C . LEU A 1 99 ? -7.116 -8.419 -10.761 1.00 92.19 99 LEU A C 1
ATOM 754 O O . LEU A 1 99 ? -6.149 -7.659 -10.814 1.00 92.19 99 LEU A O 1
ATOM 758 N N . ARG A 1 100 ? -7.079 -9.675 -11.225 1.00 94.81 100 ARG A N 1
ATOM 759 C CA . ARG A 1 100 ? -5.902 -10.277 -11.860 1.00 94.81 100 ARG A CA 1
ATOM 760 C C . ARG A 1 100 ? -5.419 -9.445 -13.042 1.00 94.81 100 ARG A C 1
ATOM 762 O O . ARG A 1 100 ? -4.244 -9.096 -13.102 1.00 94.81 100 ARG A O 1
ATOM 769 N N . GLN A 1 101 ? -6.319 -9.100 -13.961 1.00 94.50 101 GLN A N 1
ATOM 770 C CA . GLN A 1 101 ? -5.976 -8.328 -15.154 1.00 94.50 101 GLN A CA 1
ATOM 771 C C . GLN A 1 101 ? -5.484 -6.930 -14.811 1.00 94.50 101 GLN A C 1
ATOM 773 O O . GLN A 1 101 ? -4.528 -6.436 -15.407 1.00 94.50 101 GLN A O 1
ATOM 778 N N . PHE A 1 102 ? -6.086 -6.301 -13.808 1.00 93.19 102 PHE A N 1
ATOM 779 C CA . PHE A 1 102 ? -5.629 -5.010 -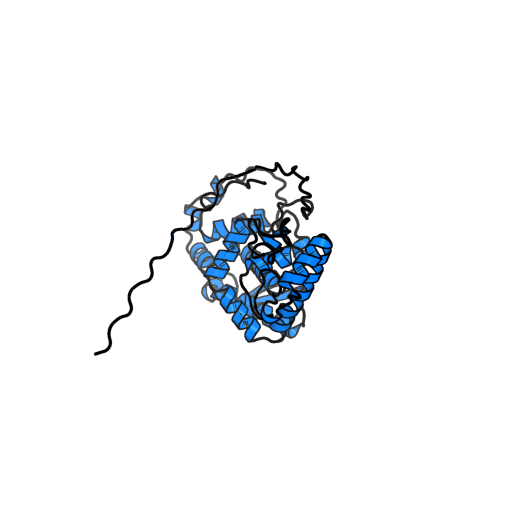13.333 1.00 93.19 102 PHE A CA 1
ATOM 780 C C . PHE A 1 102 ? -4.252 -5.064 -12.661 1.00 93.19 102 PHE A C 1
ATOM 782 O O . PHE A 1 102 ? -3.438 -4.168 -12.884 1.00 93.19 102 PHE A O 1
ATOM 789 N N . HIS A 1 103 ? -3.956 -6.113 -11.886 1.00 94.75 103 HIS A N 1
ATOM 790 C CA . HIS A 1 103 ? -2.615 -6.344 -11.338 1.00 94.75 103 HIS A CA 1
ATOM 791 C C . HIS A 1 103 ? -1.584 -6.539 -12.454 1.00 94.75 103 HIS A C 1
ATOM 793 O O . HIS A 1 103 ? -0.583 -5.828 -12.476 1.00 94.75 103 HIS A O 1
ATOM 799 N N . ILE A 1 104 ? -1.869 -7.403 -13.433 1.00 95.88 104 ILE A N 1
ATOM 800 C CA . ILE A 1 104 ? -0.986 -7.646 -14.586 1.00 95.88 104 ILE A CA 1
ATOM 801 C C . ILE A 1 104 ? -0.744 -6.352 -15.374 1.00 95.88 104 ILE A C 1
ATOM 803 O O . ILE A 1 104 ? 0.396 -5.997 -15.668 1.00 95.88 104 ILE A O 1
ATOM 807 N N . THR A 1 105 ? -1.806 -5.595 -15.663 1.00 95.44 105 THR A N 1
ATOM 808 C CA . THR A 1 105 ? -1.712 -4.323 -16.398 1.00 95.44 105 THR A CA 1
ATOM 809 C C . THR A 1 105 ? -0.882 -3.288 -15.633 1.00 95.44 105 THR A C 1
ATOM 811 O O . THR A 1 105 ? -0.179 -2.477 -16.239 1.00 95.44 105 THR A O 1
ATOM 814 N N . SER A 1 106 ? -0.903 -3.328 -14.296 1.00 94.94 106 SER A N 1
ATOM 815 C CA . SER A 1 106 ? -0.122 -2.405 -13.466 1.00 94.94 106 SER A CA 1
ATOM 816 C C . SER A 1 106 ? 1.397 -2.557 -13.622 1.00 94.94 106 SER A C 1
ATOM 818 O O . SER A 1 106 ? 2.127 -1.615 -13.302 1.00 94.94 106 SER A O 1
ATOM 820 N N . HIS A 1 107 ? 1.889 -3.688 -14.148 1.00 95.44 107 HIS A N 1
ATOM 821 C CA . HIS A 1 107 ? 3.313 -3.883 -14.449 1.00 95.44 107 HIS A CA 1
ATOM 822 C C . HIS A 1 107 ? 3.774 -2.980 -15.594 1.00 95.44 107 HIS A C 1
ATOM 824 O O . HIS A 1 107 ? 4.779 -2.288 -15.456 1.00 95.44 107 HIS A O 1
ATOM 830 N N . ALA A 1 108 ? 2.984 -2.879 -16.667 1.00 95.06 108 ALA A N 1
ATOM 831 C CA . ALA A 1 108 ? 3.276 -1.976 -17.782 1.00 95.06 108 ALA A CA 1
ATOM 832 C C . ALA A 1 108 ? 3.187 -0.497 -17.359 1.00 95.06 108 ALA A C 1
ATOM 834 O O . ALA A 1 108 ? 4.011 0.324 -17.762 1.00 95.06 108 ALA A O 1
ATOM 835 N N . VAL A 1 109 ? 2.223 -0.153 -16.492 1.00 95.00 109 VAL A N 1
ATOM 836 C CA . VAL A 1 109 ? 2.112 1.198 -15.904 1.00 95.00 109 VAL A CA 1
ATOM 837 C C . VAL A 1 109 ? 3.354 1.536 -15.077 1.00 95.00 109 VAL A C 1
ATOM 839 O O . VAL A 1 109 ? 3.881 2.646 -15.160 1.00 95.00 109 VAL A O 1
ATOM 842 N N . TYR A 1 110 ? 3.847 0.574 -14.296 1.00 94.56 110 TYR A N 1
ATOM 843 C CA . TYR A 1 110 ? 5.091 0.706 -13.550 1.00 94.56 110 TYR A CA 1
ATOM 844 C C . TYR A 1 110 ? 6.295 0.926 -14.468 1.00 94.56 110 TYR A C 1
ATOM 846 O O . TYR A 1 110 ? 7.030 1.890 -14.268 1.00 94.56 110 TYR A O 1
ATOM 854 N N . GLU A 1 111 ? 6.482 0.081 -15.479 1.00 94.19 111 GLU A N 1
ATOM 855 C CA . GLU A 1 111 ? 7.592 0.174 -16.432 1.00 94.19 111 GLU A CA 1
ATOM 856 C C . GLU A 1 111 ? 7.627 1.530 -17.138 1.00 94.19 111 GLU A C 1
ATOM 858 O O . GLU A 1 111 ? 8.666 2.193 -17.161 1.00 94.19 111 GLU A O 1
ATOM 863 N N . GLN A 1 112 ? 6.475 1.985 -17.636 1.00 95.19 112 GLN A N 1
ATOM 864 C CA . GLN A 1 112 ? 6.343 3.292 -18.271 1.00 95.19 112 GLN A CA 1
ATOM 865 C C . GLN A 1 112 ? 6.729 4.420 -17.306 1.00 95.19 112 GLN A C 1
ATOM 867 O O . GLN A 1 112 ? 7.519 5.298 -17.659 1.00 95.19 112 GLN A O 1
ATOM 872 N N . ARG A 1 113 ? 6.255 4.363 -16.055 1.00 92.94 113 ARG A N 1
ATOM 873 C CA . ARG A 1 113 ? 6.603 5.365 -15.044 1.00 92.94 113 ARG A CA 1
ATOM 874 C C . ARG A 1 113 ? 8.090 5.350 -14.691 1.00 92.94 113 ARG A C 1
ATOM 876 O O . ARG A 1 113 ? 8.683 6.403 -14.477 1.00 92.94 113 ARG A O 1
ATOM 883 N N . VAL A 1 114 ? 8.709 4.174 -14.617 1.00 91.88 114 VAL A N 1
ATOM 884 C CA . VAL A 1 114 ? 10.153 4.040 -14.385 1.00 91.88 114 VAL A CA 1
ATOM 885 C C . VAL A 1 114 ? 10.934 4.670 -15.533 1.00 91.88 114 VAL A C 1
ATOM 887 O O . VAL A 1 114 ? 11.837 5.465 -15.274 1.00 91.88 114 VAL A O 1
ATOM 890 N N . LYS A 1 115 ? 10.558 4.373 -16.782 1.00 93.50 115 LYS A N 1
ATOM 891 C CA . LYS A 1 115 ? 11.182 4.915 -17.995 1.00 93.50 115 LYS A CA 1
ATOM 892 C C . LYS A 1 115 ? 11.162 6.444 -18.045 1.00 93.50 115 LYS A C 1
ATOM 894 O O . LYS A 1 115 ? 12.132 7.044 -18.490 1.00 93.50 115 LYS A O 1
ATOM 899 N N . GLU A 1 116 ? 10.091 7.069 -17.563 1.00 93.75 116 GLU A N 1
ATOM 900 C CA . GLU A 1 116 ? 9.968 8.532 -17.468 1.00 93.75 116 GLU A CA 1
ATOM 901 C C . GLU A 1 116 ? 10.905 9.168 -16.430 1.00 93.75 116 GLU A C 1
ATOM 903 O O . GLU A 1 116 ? 11.239 10.347 -16.541 1.00 93.75 116 GLU A O 1
ATOM 908 N N . LEU A 1 117 ? 11.299 8.419 -15.395 1.00 89.94 117 LEU A N 1
ATOM 909 C CA . LEU A 1 117 ? 11.984 8.956 -14.215 1.00 89.94 117 LEU A CA 1
ATOM 910 C C . LEU A 1 117 ? 13.500 8.719 -14.196 1.00 89.94 117 LEU A C 1
ATOM 912 O O . LEU A 1 117 ? 14.203 9.371 -13.420 1.00 89.94 117 LEU A O 1
ATOM 916 N N . ILE A 1 118 ? 14.012 7.783 -14.996 1.00 88.50 118 ILE A N 1
ATOM 917 C CA . ILE A 1 118 ? 15.442 7.437 -15.045 1.00 88.50 118 ILE A CA 1
ATOM 918 C C . ILE A 1 118 ? 16.067 7.843 -16.383 1.00 88.50 118 ILE A C 1
ATOM 920 O O . ILE A 1 118 ? 15.364 8.101 -17.355 1.00 88.50 118 ILE A O 1
ATOM 924 N N . SER A 1 119 ? 17.402 7.926 -16.446 1.00 89.75 119 SER A N 1
ATOM 925 C CA . SER A 1 119 ? 18.076 8.270 -17.705 1.00 89.75 119 SER A CA 1
ATOM 926 C C . SER A 1 119 ? 17.900 7.175 -18.763 1.00 89.75 119 SER A C 1
ATOM 928 O O . SER A 1 119 ? 17.661 6.012 -18.431 1.00 89.75 119 SER A O 1
ATOM 930 N N . ALA A 1 120 ? 18.079 7.521 -20.040 1.00 93.12 120 ALA A N 1
ATOM 931 C CA . ALA A 1 120 ? 17.989 6.558 -21.139 1.00 93.12 120 ALA A CA 1
ATOM 932 C C . ALA A 1 120 ? 18.981 5.391 -20.974 1.00 93.12 120 ALA A C 1
ATOM 934 O O . ALA A 1 120 ? 18.633 4.244 -21.245 1.00 93.12 120 ALA A O 1
ATOM 935 N N . GLU A 1 121 ? 20.188 5.657 -20.464 1.00 90.62 121 GLU A N 1
ATOM 936 C CA . GLU A 1 121 ? 21.192 4.627 -20.179 1.00 90.62 121 GLU A CA 1
ATOM 937 C C . GLU A 1 121 ? 20.753 3.707 -19.032 1.00 90.62 121 GLU A C 1
ATOM 939 O O . GLU A 1 121 ? 20.929 2.491 -19.107 1.00 90.62 121 GLU A O 1
ATOM 944 N N . GLN A 1 122 ? 20.156 4.269 -17.973 1.00 89.12 122 GLN A N 1
ATOM 945 C CA . GLN A 1 122 ? 19.606 3.478 -16.869 1.00 89.12 122 GLN A CA 1
ATOM 946 C C . GLN A 1 122 ? 18.412 2.636 -17.323 1.00 89.12 122 GLN A C 1
ATOM 948 O O . GLN A 1 122 ? 18.280 1.496 -16.879 1.00 89.12 122 GLN A O 1
ATOM 953 N N . TRP A 1 123 ? 17.562 3.176 -18.202 1.00 91.81 123 TRP A N 1
ATOM 954 C CA . TRP A 1 123 ? 16.448 2.440 -18.790 1.00 91.81 123 TRP A CA 1
ATOM 955 C C . TRP A 1 123 ? 16.934 1.298 -19.675 1.00 91.81 123 TRP A C 1
ATOM 957 O O . TRP A 1 123 ? 16.470 0.184 -19.489 1.00 91.81 123 TRP A O 1
ATOM 967 N N . ALA A 1 124 ? 17.903 1.525 -20.566 1.00 91.50 124 ALA A N 1
ATOM 968 C CA . ALA A 1 124 ? 18.466 0.460 -21.399 1.00 91.50 124 ALA A CA 1
ATOM 969 C C . ALA A 1 124 ? 19.018 -0.695 -20.547 1.00 91.50 124 ALA A C 1
ATOM 971 O O . ALA A 1 124 ? 18.769 -1.863 -20.837 1.00 91.50 124 ALA A O 1
ATOM 972 N N . PHE A 1 125 ? 19.704 -0.371 -19.444 1.00 88.81 125 PHE A N 1
ATOM 973 C CA . PHE A 1 125 ? 20.139 -1.379 -18.481 1.00 88.81 125 PHE A CA 1
ATOM 974 C C . PHE A 1 125 ? 18.953 -2.096 -17.820 1.00 88.81 125 PHE A C 1
ATOM 976 O O . PHE A 1 125 ? 18.957 -3.321 -17.733 1.00 88.81 125 PHE A O 1
ATOM 983 N N . PHE A 1 126 ? 17.958 -1.352 -17.328 1.00 88.44 126 PHE A N 1
ATOM 984 C CA . PHE A 1 126 ? 16.780 -1.909 -16.659 1.00 88.44 126 PHE A CA 1
ATOM 985 C C . PHE A 1 126 ? 15.994 -2.850 -17.585 1.00 88.44 126 PHE A C 1
ATOM 987 O O . PHE A 1 126 ? 15.703 -3.985 -17.214 1.00 88.44 126 PHE A O 1
ATOM 994 N N . ASP A 1 127 ? 15.724 -2.403 -18.806 1.00 91.94 127 ASP A N 1
ATOM 995 C CA . ASP A 1 127 ? 15.021 -3.140 -19.847 1.00 91.94 127 ASP A CA 1
ATOM 996 C C . ASP A 1 127 ? 15.733 -4.461 -20.166 1.00 91.94 127 ASP A C 1
ATOM 998 O O . ASP A 1 127 ? 15.143 -5.526 -20.003 1.00 91.94 127 ASP A O 1
ATOM 1002 N N . GLN A 1 128 ? 17.036 -4.419 -20.467 1.00 91.25 128 GLN A N 1
ATOM 1003 C CA . GLN A 1 128 ? 17.829 -5.610 -20.798 1.00 91.25 128 GLN A CA 1
ATOM 1004 C C . GLN A 1 128 ? 17.957 -6.615 -19.639 1.00 91.25 128 GLN A C 1
ATOM 1006 O O . GLN A 1 128 ? 18.218 -7.790 -19.872 1.00 91.25 128 GLN A O 1
ATOM 1011 N N . HIS A 1 129 ? 17.834 -6.189 -18.380 1.00 86.81 129 HIS A N 1
ATOM 1012 C CA . HIS A 1 129 ? 18.039 -7.087 -17.234 1.00 86.81 129 HIS A CA 1
ATOM 1013 C C . HIS A 1 129 ? 16.740 -7.602 -16.613 1.00 86.81 129 HIS A C 1
ATOM 1015 O O . HIS A 1 129 ? 16.778 -8.628 -15.931 1.00 86.81 129 HIS A O 1
ATOM 1021 N N . PHE A 1 130 ? 15.620 -6.903 -16.811 1.00 87.88 130 PHE A N 1
ATOM 1022 C CA . PHE A 1 130 ? 14.370 -7.200 -16.109 1.00 87.88 130 PHE A CA 1
ATOM 1023 C C . PHE A 1 130 ? 13.180 -7.369 -17.043 1.00 87.88 130 PHE A C 1
ATOM 1025 O O . PHE A 1 130 ? 12.483 -8.370 -16.919 1.00 87.88 130 PHE A O 1
ATOM 1032 N N . VAL A 1 131 ? 12.958 -6.441 -17.974 1.00 89.44 131 VAL A N 1
ATOM 1033 C CA . VAL A 1 131 ? 11.755 -6.456 -18.823 1.00 89.44 131 VAL A CA 1
ATOM 1034 C C . VAL A 1 131 ? 11.950 -7.395 -20.015 1.00 89.44 131 VAL A C 1
ATOM 1036 O O . VAL A 1 131 ? 11.166 -8.315 -20.233 1.00 89.44 131 VAL A O 1
ATOM 1039 N N . HIS A 1 132 ? 13.058 -7.221 -20.737 1.00 93.12 132 HIS A N 1
ATOM 1040 C CA . HIS A 1 132 ? 13.420 -7.974 -21.935 1.00 93.12 132 HIS A CA 1
ATOM 1041 C C . HIS A 1 132 ? 14.823 -8.604 -21.816 1.00 93.12 132 HIS A C 1
ATOM 1043 O O . HIS A 1 132 ? 15.715 -8.282 -22.608 1.00 93.12 132 HIS A O 1
ATOM 1049 N N . PRO A 1 133 ? 15.060 -9.504 -20.841 1.00 91.56 133 PRO A N 1
ATOM 1050 C CA . PRO A 1 133 ? 16.322 -10.226 -20.764 1.00 91.56 133 PRO A CA 1
ATOM 1051 C C . PRO A 1 133 ? 16.528 -11.181 -21.940 1.00 91.56 133 PRO A C 1
ATOM 1053 O O . PRO A 1 133 ? 15.573 -11.718 -22.500 1.00 91.56 133 PRO A O 1
ATOM 1056 N N . GLU A 1 134 ? 17.799 -11.432 -22.279 1.00 91.12 134 GLU A N 1
ATOM 1057 C CA . GLU A 1 134 ? 18.190 -12.400 -23.319 1.00 91.12 134 GLU A CA 1
ATOM 1058 C C . GLU A 1 134 ? 17.580 -13.786 -23.060 1.00 91.12 134 GLU A C 1
ATOM 1060 O O . GLU A 1 134 ? 17.092 -14.452 -23.972 1.00 91.12 134 GLU A O 1
ATOM 1065 N N . ASP A 1 135 ? 17.575 -14.192 -21.791 1.00 91.06 135 ASP A N 1
ATOM 1066 C CA . ASP A 1 135 ? 16.876 -15.374 -21.310 1.00 91.06 135 ASP A CA 1
ATOM 1067 C C . ASP A 1 135 ? 15.480 -14.978 -20.819 1.00 91.06 135 ASP A C 1
ATOM 1069 O O . ASP A 1 135 ? 15.328 -14.451 -19.714 1.00 91.06 135 ASP A O 1
ATOM 1073 N N . LYS A 1 136 ? 14.461 -15.239 -21.643 1.00 88.94 136 LYS A N 1
ATOM 1074 C CA . LYS A 1 136 ? 13.066 -14.868 -21.361 1.00 88.94 136 LYS A CA 1
ATOM 1075 C C . LYS A 1 136 ? 12.527 -15.476 -20.063 1.00 88.94 136 LYS A C 1
ATOM 1077 O O . LYS A 1 136 ? 11.657 -14.868 -19.450 1.00 88.94 136 LYS A O 1
ATOM 1082 N N . GLU A 1 137 ? 13.052 -16.613 -19.600 1.00 89.56 137 GLU A N 1
ATOM 1083 C CA . GLU A 1 137 ? 12.647 -17.214 -18.316 1.00 89.56 137 GLU A CA 1
ATOM 1084 C C . GLU A 1 137 ? 13.096 -16.373 -17.110 1.00 89.56 137 GLU A C 1
ATOM 1086 O O . GLU A 1 137 ? 12.589 -16.522 -15.997 1.00 89.56 137 GLU A O 1
ATOM 1091 N N . LYS A 1 138 ? 14.048 -15.455 -17.319 1.00 87.31 138 LYS A N 1
ATOM 1092 C CA . LYS A 1 138 ? 14.516 -14.516 -16.298 1.00 87.31 138 LYS A CA 1
ATOM 1093 C C . LYS A 1 138 ? 13.735 -13.207 -16.271 1.00 87.31 138 LYS A C 1
ATOM 1095 O O . LYS A 1 138 ? 14.051 -12.388 -15.406 1.00 87.31 138 LYS A O 1
ATOM 1100 N N . ALA A 1 139 ? 12.756 -13.013 -17.160 1.00 88.12 139 ALA A N 1
ATOM 1101 C CA . ALA A 1 139 ? 11.916 -11.820 -17.161 1.00 88.12 139 ALA A CA 1
ATOM 1102 C C . ALA A 1 139 ? 11.289 -11.599 -15.779 1.00 88.12 139 ALA A C 1
ATOM 1104 O O . ALA A 1 139 ? 10.974 -12.540 -15.042 1.00 88.12 139 ALA A O 1
ATOM 1105 N N . LYS A 1 140 ? 11.187 -10.329 -15.400 1.00 90.38 140 LYS A N 1
ATOM 1106 C CA . LYS A 1 140 ? 10.664 -9.878 -14.119 1.00 90.38 140 LYS A CA 1
ATOM 1107 C C . LYS A 1 140 ? 9.575 -8.855 -14.348 1.00 90.38 140 LYS A C 1
ATOM 1109 O O . LYS A 1 140 ? 9.688 -8.016 -15.232 1.00 90.38 140 LYS A O 1
ATOM 1114 N N . TYR A 1 141 ? 8.564 -8.902 -13.493 1.00 89.31 141 TYR A N 1
ATOM 1115 C CA . TYR A 1 141 ? 7.382 -8.065 -13.633 1.00 89.31 141 TYR A CA 1
ATOM 1116 C C . TYR A 1 141 ? 7.254 -7.093 -12.465 1.00 89.31 141 TYR A C 1
ATOM 1118 O O . TYR A 1 141 ? 7.505 -7.456 -11.308 1.00 89.31 141 TYR A O 1
ATOM 1126 N N . GLY A 1 142 ? 6.841 -5.868 -12.794 1.00 90.00 142 GLY A N 1
ATOM 1127 C CA . GLY A 1 142 ? 6.413 -4.855 -11.835 1.00 90.00 142 GLY A CA 1
ATOM 1128 C C . GLY A 1 142 ? 7.459 -4.427 -10.811 1.00 90.00 142 GLY A C 1
ATOM 1129 O O . GLY A 1 142 ? 8.638 -4.797 -10.849 1.00 90.00 142 GLY A O 1
ATOM 1130 N N . ASN A 1 143 ? 7.006 -3.638 -9.835 1.00 88.69 143 ASN A N 1
ATOM 1131 C CA . ASN A 1 143 ? 7.856 -3.277 -8.712 1.00 88.69 143 ASN A CA 1
ATOM 1132 C C . ASN A 1 143 ? 8.144 -4.514 -7.843 1.00 88.69 143 ASN A C 1
ATOM 1134 O O . ASN A 1 143 ? 7.261 -5.322 -7.567 1.00 88.69 143 ASN A O 1
ATOM 1138 N N . ALA A 1 144 ? 9.388 -4.635 -7.376 1.00 86.75 144 ALA A N 1
ATOM 1139 C CA . ALA A 1 144 ? 9.931 -5.801 -6.667 1.00 86.75 144 ALA A CA 1
ATOM 1140 C C . ALA A 1 144 ? 10.176 -7.076 -7.487 1.00 86.75 144 ALA A C 1
ATOM 1142 O O . ALA A 1 144 ? 10.617 -8.070 -6.895 1.00 86.75 144 ALA A O 1
ATOM 1143 N N . ALA A 1 145 ? 10.025 -7.002 -8.815 1.00 85.44 145 ALA A N 1
ATOM 1144 C CA . ALA A 1 145 ? 10.521 -7.991 -9.767 1.00 85.44 145 ALA A CA 1
ATOM 1145 C C . ALA A 1 145 ? 10.099 -9.420 -9.441 1.00 85.44 145 ALA A C 1
ATOM 1147 O O . ALA A 1 145 ? 10.915 -10.289 -9.110 1.00 85.44 145 ALA A O 1
ATOM 1148 N N . VAL A 1 146 ? 8.795 -9.642 -9.515 1.00 89.81 146 VAL A N 1
ATOM 1149 C CA . VAL A 1 146 ? 8.224 -10.979 -9.379 1.00 89.81 146 VAL A CA 1
ATOM 1150 C C . VAL A 1 146 ? 8.512 -11.812 -10.631 1.00 89.81 146 VAL A C 1
ATOM 1152 O O . VAL A 1 146 ? 8.797 -11.263 -11.695 1.00 89.81 146 VAL A O 1
ATOM 1155 N N . SER A 1 147 ? 8.507 -13.140 -10.496 1.00 89.50 147 SER A N 1
ATOM 1156 C CA . SER A 1 147 ? 8.873 -14.048 -11.598 1.00 89.50 147 SER A CA 1
ATOM 1157 C C . SER A 1 147 ? 7.707 -14.370 -12.532 1.00 89.50 147 SER A C 1
ATOM 1159 O O . SER A 1 147 ? 7.955 -14.792 -13.654 1.00 89.50 147 SER A O 1
ATOM 1161 N N . HIS A 1 148 ? 6.466 -14.149 -12.096 1.00 93.44 148 HIS A N 1
ATOM 1162 C CA . HIS A 1 148 ? 5.271 -14.264 -12.929 1.00 93.44 148 HIS A CA 1
ATOM 1163 C C . HIS A 1 148 ? 4.420 -13.004 -12.798 1.00 93.44 148 HIS A C 1
ATOM 1165 O O . HIS A 1 148 ? 4.410 -12.352 -11.756 1.00 93.44 148 HIS A O 1
ATOM 1171 N N . ASP A 1 149 ? 3.670 -12.686 -13.844 1.00 91.44 149 ASP A N 1
ATOM 1172 C CA . ASP A 1 149 ? 2.787 -11.520 -13.921 1.00 91.44 149 ASP A CA 1
ATOM 1173 C C . ASP A 1 149 ? 1.671 -11.515 -12.854 1.00 91.44 149 ASP A C 1
ATOM 1175 O O . ASP A 1 149 ? 1.207 -10.457 -12.434 1.00 91.44 149 ASP A O 1
ATOM 1179 N N . ARG A 1 150 ? 1.264 -12.691 -12.375 1.00 94.38 150 ARG A N 1
ATOM 1180 C CA . ARG A 1 150 ? 0.248 -12.873 -11.321 1.00 94.38 150 ARG A CA 1
ATOM 1181 C C . ARG A 1 150 ? 0.805 -12.828 -9.905 1.00 94.38 150 ARG A C 1
ATOM 1183 O O . ARG A 1 150 ? 0.026 -12.709 -8.961 1.00 94.38 150 ARG A O 1
ATOM 1190 N N . ASP A 1 151 ? 2.116 -12.963 -9.753 1.00 93.88 151 ASP A N 1
ATOM 1191 C CA . ASP A 1 151 ? 2.736 -13.073 -8.441 1.00 93.88 151 ASP A CA 1
ATOM 1192 C C . ASP A 1 151 ? 2.777 -11.705 -7.747 1.00 93.88 151 ASP A C 1
ATOM 1194 O O . ASP A 1 151 ? 2.849 -10.639 -8.370 1.00 93.88 151 ASP A O 1
ATOM 1198 N N . MET A 1 152 ? 2.804 -11.742 -6.419 1.00 92.44 152 MET A N 1
ATOM 1199 C CA . MET A 1 152 ? 3.104 -10.595 -5.576 1.00 92.44 152 MET A CA 1
ATOM 1200 C C . MET A 1 152 ? 4.147 -10.977 -4.526 1.00 92.44 152 MET A C 1
ATOM 1202 O O . MET A 1 152 ? 4.035 -11.999 -3.856 1.00 92.44 152 MET A O 1
ATOM 1206 N N . LYS A 1 153 ? 5.162 -10.124 -4.344 1.00 90.94 153 LYS A N 1
ATOM 1207 C CA . LYS A 1 153 ? 6.218 -10.352 -3.346 1.00 90.94 153 LYS A CA 1
ATOM 1208 C C . LYS A 1 153 ? 5.879 -9.777 -1.973 1.00 90.94 153 LYS A C 1
ATOM 1210 O O . LYS A 1 153 ? 5.969 -10.483 -0.975 1.00 90.94 153 LYS A O 1
ATOM 1215 N N . CYS A 1 154 ? 5.562 -8.485 -1.924 1.00 95.69 154 CYS A N 1
ATOM 1216 C CA . CYS A 1 154 ? 5.238 -7.764 -0.696 1.00 95.69 154 CYS A CA 1
ATOM 1217 C C . CYS A 1 154 ? 4.338 -6.559 -0.990 1.00 95.69 154 CYS A C 1
ATOM 1219 O O . CYS A 1 154 ? 4.379 -5.975 -2.076 1.00 95.69 154 CYS A O 1
ATOM 1221 N N . LEU A 1 155 ? 3.558 -6.158 0.007 1.00 96.62 155 LEU A N 1
ATOM 1222 C CA . LEU A 1 155 ? 2.691 -4.987 -0.021 1.00 96.62 155 LEU A CA 1
ATOM 1223 C C . LEU A 1 155 ? 3.492 -3.682 0.009 1.00 96.62 155 LEU A C 1
ATOM 1225 O O . LEU A 1 155 ? 3.040 -2.687 -0.558 1.00 96.62 155 LEU A O 1
ATOM 1229 N N . HIS A 1 156 ? 4.696 -3.668 0.599 1.00 96.38 156 HIS A N 1
ATOM 1230 C CA . HIS A 1 156 ? 5.550 -2.469 0.611 1.00 96.38 156 HIS A CA 1
ATOM 1231 C C . HIS A 1 156 ? 5.863 -1.974 -0.798 1.00 96.38 156 HIS A C 1
ATOM 1233 O O . HIS A 1 156 ? 5.803 -0.774 -1.059 1.00 96.38 156 HIS A O 1
ATOM 1239 N N . ALA A 1 157 ? 6.185 -2.895 -1.709 1.00 94.62 157 ALA A N 1
ATOM 1240 C CA . ALA A 1 157 ? 6.531 -2.555 -3.081 1.00 94.62 157 ALA A CA 1
ATOM 1241 C C . ALA A 1 157 ? 5.327 -1.998 -3.848 1.00 94.62 157 ALA A C 1
ATOM 1243 O O . ALA A 1 157 ? 5.456 -0.997 -4.553 1.00 94.62 157 ALA A O 1
ATOM 1244 N N . LEU A 1 158 ? 4.149 -2.599 -3.682 1.00 95.38 158 LEU A N 1
ATOM 1245 C CA . LEU A 1 158 ? 2.949 -2.157 -4.393 1.00 95.38 158 LEU A CA 1
ATOM 1246 C C . LEU A 1 158 ? 2.442 -0.810 -3.865 1.00 95.38 158 LEU A C 1
ATOM 1248 O O . LEU A 1 158 ? 2.072 0.070 -4.648 1.00 95.38 158 LEU A O 1
ATOM 1252 N N . ALA A 1 159 ? 2.498 -0.605 -2.546 1.00 96.06 159 ALA A N 1
ATOM 1253 C CA . ALA A 1 159 ? 2.197 0.685 -1.932 1.00 96.06 159 ALA A CA 1
ATOM 1254 C C . ALA A 1 159 ? 3.190 1.767 -2.390 1.00 96.06 159 ALA A C 1
ATOM 1256 O O . ALA A 1 159 ? 2.767 2.850 -2.789 1.00 96.06 159 ALA A O 1
ATOM 1257 N N . ALA A 1 160 ? 4.498 1.471 -2.413 1.00 94.38 160 ALA A N 1
ATOM 1258 C CA . ALA A 1 160 ? 5.504 2.397 -2.936 1.00 94.38 160 ALA A CA 1
ATOM 1259 C C . ALA A 1 160 ? 5.243 2.766 -4.402 1.00 94.38 160 ALA A C 1
ATOM 1261 O O . ALA A 1 160 ? 5.353 3.934 -4.763 1.00 94.38 160 ALA A O 1
ATOM 1262 N N . GLN A 1 161 ? 4.870 1.787 -5.232 1.00 93.69 161 GLN A N 1
ATOM 1263 C CA . GLN A 1 161 ? 4.523 2.006 -6.636 1.00 93.69 161 GLN A CA 1
ATOM 1264 C C . GLN A 1 161 ? 3.372 3.010 -6.776 1.00 93.69 161 GLN A C 1
ATOM 1266 O O . GLN A 1 161 ? 3.518 4.005 -7.488 1.00 93.69 161 GLN A O 1
ATOM 1271 N N . SER A 1 162 ? 2.287 2.808 -6.023 1.00 93.69 162 SER A N 1
ATOM 1272 C CA . SER A 1 162 ? 1.123 3.707 -6.044 1.00 93.69 162 SER A CA 1
ATOM 1273 C C . SER A 1 162 ? 1.478 5.117 -5.566 1.00 93.69 162 SER A C 1
ATOM 1275 O O . SER A 1 162 ? 1.131 6.098 -6.215 1.00 93.69 162 SER A O 1
ATOM 1277 N N . LEU A 1 163 ? 2.247 5.234 -4.478 1.00 92.56 163 LEU A N 1
ATOM 1278 C CA . LEU A 1 163 ? 2.687 6.527 -3.938 1.00 92.56 163 LEU A CA 1
ATOM 1279 C C . LEU A 1 163 ? 3.656 7.282 -4.860 1.00 92.56 163 LEU A C 1
ATOM 1281 O O . LEU A 1 163 ? 3.777 8.499 -4.752 1.00 92.56 163 LEU A O 1
ATOM 1285 N N . CYS A 1 164 ? 4.344 6.587 -5.768 1.00 90.88 164 CYS A N 1
ATOM 1286 C CA . CYS A 1 164 ? 5.192 7.200 -6.793 1.00 90.88 164 CYS A CA 1
ATOM 1287 C C . CYS A 1 164 ? 4.438 7.519 -8.103 1.00 90.88 164 CYS A C 1
ATOM 1289 O O . CYS A 1 164 ? 5.066 7.844 -9.118 1.00 90.88 164 CYS A O 1
ATOM 1291 N N . GLY A 1 165 ? 3.102 7.459 -8.083 1.00 90.06 165 GLY A N 1
ATOM 1292 C CA . GLY A 1 165 ? 2.241 7.832 -9.206 1.00 90.06 165 GLY A CA 1
ATOM 1293 C C . GLY A 1 165 ? 2.148 6.775 -10.308 1.00 90.06 165 GLY A C 1
ATOM 1294 O O . GLY A 1 165 ? 1.661 7.075 -11.392 1.00 90.06 165 GLY A O 1
ATOM 1295 N N . ALA A 1 166 ? 2.609 5.546 -10.060 1.00 92.00 166 ALA A N 1
ATOM 1296 C CA . ALA A 1 166 ? 2.342 4.410 -10.934 1.00 92.00 166 ALA A CA 1
ATOM 1297 C C . ALA A 1 166 ? 1.139 3.647 -10.377 1.00 92.00 166 ALA A C 1
ATOM 1299 O O . ALA A 1 166 ? 1.250 2.977 -9.351 1.00 92.00 166 ALA A O 1
ATOM 1300 N N . ALA A 1 167 ? -0.016 3.747 -11.034 1.00 92.00 167 ALA A N 1
ATOM 1301 C CA . ALA A 1 167 ? -1.229 3.114 -10.536 1.00 92.00 167 ALA A CA 1
ATOM 1302 C C . ALA A 1 167 ? -1.046 1.598 -10.355 1.00 92.00 167 ALA A C 1
ATOM 1304 O O . ALA A 1 167 ? -0.631 0.889 -11.272 1.00 92.00 167 ALA A O 1
ATOM 1305 N N . ASN A 1 168 ? -1.348 1.110 -9.152 1.00 93.31 168 ASN A N 1
ATOM 1306 C CA . ASN A 1 168 ? -1.362 -0.308 -8.815 1.00 93.31 168 ASN A CA 1
ATOM 1307 C C . ASN A 1 168 ? -2.601 -0.589 -7.955 1.00 93.31 168 ASN A C 1
ATOM 1309 O O . ASN A 1 168 ? -2.733 0.028 -6.893 1.00 93.31 168 ASN A O 1
ATOM 1313 N N . PRO A 1 169 ? -3.508 -1.491 -8.362 1.00 93.25 169 PRO A N 1
ATOM 1314 C CA . PRO A 1 169 ? -4.759 -1.703 -7.636 1.00 93.25 169 PRO A CA 1
ATOM 1315 C C . PRO A 1 169 ? -4.534 -2.221 -6.214 1.00 93.25 169 PRO A C 1
ATOM 1317 O O . PRO A 1 169 ? -5.152 -1.743 -5.266 1.00 93.25 169 PRO A O 1
ATOM 1320 N N . CYS A 1 170 ? -3.581 -3.134 -6.050 1.00 94.44 170 CYS A N 1
ATOM 1321 C CA . CYS A 1 170 ? -3.205 -3.713 -4.768 1.00 94.44 170 CYS A CA 1
ATOM 1322 C C . CYS A 1 170 ? -2.525 -2.676 -3.862 1.00 94.44 170 CYS A C 1
ATOM 1324 O O . CYS A 1 170 ? -2.853 -2.565 -2.685 1.00 94.44 170 CYS A O 1
ATOM 1326 N N . GLY A 1 171 ? -1.618 -1.864 -4.407 1.00 95.12 171 GLY A N 1
ATOM 1327 C CA . GLY A 1 171 ? -1.001 -0.763 -3.664 1.00 95.12 171 GLY A CA 1
ATOM 1328 C C . GLY A 1 171 ? -2.008 0.304 -3.228 1.00 95.12 171 GLY A C 1
ATOM 1329 O O . GLY A 1 171 ? -1.985 0.750 -2.081 1.00 95.12 171 GLY A O 1
ATOM 1330 N N . THR A 1 172 ? -2.935 0.654 -4.119 1.00 93.75 172 THR A N 1
ATOM 1331 C CA . THR A 1 172 ? -4.031 1.599 -3.859 1.00 93.75 172 THR A CA 1
ATOM 1332 C C . THR A 1 172 ? -4.959 1.066 -2.774 1.00 93.75 172 THR A C 1
ATOM 1334 O O . THR A 1 172 ? -5.328 1.811 -1.867 1.00 93.75 172 THR A O 1
ATOM 1337 N N . TRP A 1 173 ? -5.279 -0.230 -2.814 1.00 95.44 173 TRP A N 1
ATOM 1338 C CA . TRP A 1 173 ? -6.034 -0.915 -1.769 1.00 95.44 173 TRP A CA 1
ATOM 1339 C C . TRP A 1 173 ? -5.348 -0.812 -0.401 1.00 95.44 173 TRP A C 1
ATOM 1341 O O . TRP A 1 173 ? -5.996 -0.397 0.557 1.00 95.44 173 TRP A O 1
ATOM 1351 N N . VAL A 1 174 ? -4.040 -1.098 -0.302 1.00 96.31 174 VAL A N 1
ATOM 1352 C CA . VAL A 1 174 ? -3.288 -0.995 0.968 1.00 96.31 174 VAL A CA 1
ATOM 1353 C C . VAL A 1 174 ? -3.379 0.413 1.554 1.00 96.31 174 VAL A C 1
ATOM 1355 O O . VAL A 1 174 ? -3.646 0.575 2.744 1.00 96.31 174 VAL A O 1
ATOM 1358 N N . ILE A 1 175 ? -3.168 1.441 0.728 1.00 96.12 175 ILE A N 1
ATOM 1359 C CA . ILE A 1 175 ? -3.196 2.840 1.177 1.00 96.12 175 ILE A CA 1
ATOM 1360 C C . ILE A 1 175 ? -4.600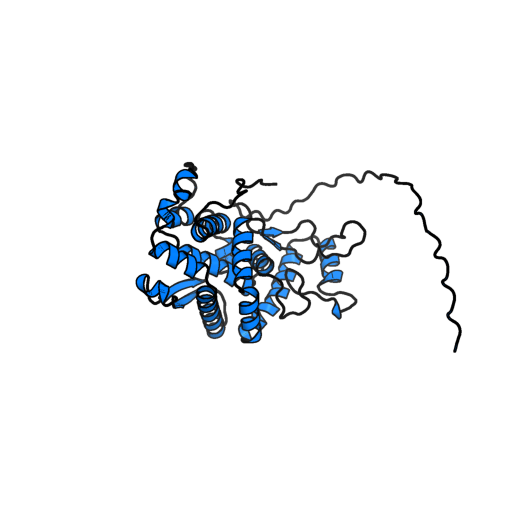 3.220 1.648 1.00 96.12 175 ILE A C 1
ATOM 1362 O O . ILE A 1 175 ? -4.758 3.780 2.731 1.00 96.12 175 ILE A O 1
ATOM 1366 N N . ASN A 1 176 ? -5.626 2.866 0.873 1.00 95.81 176 ASN A N 1
ATOM 1367 C CA . ASN A 1 176 ? -7.015 3.105 1.245 1.00 95.81 176 ASN A CA 1
ATOM 1368 C C . ASN A 1 176 ? -7.408 2.352 2.523 1.00 95.81 176 ASN A C 1
ATOM 1370 O O . ASN A 1 176 ? -8.112 2.910 3.357 1.00 95.81 176 ASN A O 1
ATOM 1374 N N . TYR A 1 177 ? -6.903 1.136 2.743 1.00 97.06 177 TYR A N 1
ATOM 1375 C CA . TYR A 1 177 ? -7.143 0.413 3.991 1.00 97.06 177 TYR A CA 1
ATOM 1376 C C . TYR A 1 177 ? -6.525 1.133 5.197 1.00 97.06 177 TYR A C 1
ATOM 1378 O O . TYR A 1 177 ? -7.178 1.279 6.227 1.00 97.06 177 TYR A O 1
ATOM 1386 N N . ILE A 1 178 ? -5.304 1.665 5.068 1.00 96.38 178 ILE A N 1
ATOM 1387 C CA . ILE A 1 178 ? -4.675 2.481 6.121 1.00 96.38 178 ILE A CA 1
ATOM 1388 C C . ILE A 1 178 ? -5.522 3.726 6.426 1.00 96.38 178 ILE A C 1
ATOM 1390 O O . ILE A 1 178 ? -5.768 4.042 7.590 1.00 96.38 178 ILE A O 1
ATOM 1394 N N . LEU A 1 179 ? -5.997 4.421 5.391 1.00 94.81 179 LEU A N 1
ATOM 1395 C CA . LEU A 1 179 ? -6.854 5.599 5.544 1.00 94.81 179 LEU A CA 1
ATOM 1396 C C . LEU A 1 179 ? -8.218 5.249 6.158 1.00 94.81 179 LEU A C 1
ATOM 1398 O O . LEU A 1 179 ? -8.720 5.997 6.991 1.00 94.81 179 LEU A O 1
ATOM 1402 N N . PHE A 1 180 ? -8.794 4.103 5.797 1.00 95.25 180 PHE A N 1
ATOM 1403 C CA . PHE A 1 180 ? -10.017 3.579 6.400 1.00 95.25 180 PHE A CA 1
ATOM 1404 C C . PHE A 1 180 ? -9.829 3.275 7.889 1.00 95.25 180 PHE A C 1
ATOM 1406 O O . PHE A 1 180 ? -10.644 3.696 8.707 1.00 95.25 180 PHE A O 1
ATOM 1413 N N . LEU A 1 181 ? -8.725 2.621 8.271 1.00 94.94 181 LEU A N 1
ATOM 1414 C CA . LEU A 1 181 ? -8.392 2.383 9.678 1.00 94.94 181 LEU A CA 1
ATOM 1415 C C . LEU A 1 181 ? -8.289 3.695 10.468 1.00 94.94 181 LEU A C 1
ATOM 1417 O O . LEU A 1 181 ? -8.711 3.755 11.624 1.00 94.94 181 LEU A O 1
ATOM 1421 N N . ALA A 1 182 ? -7.772 4.760 9.849 1.00 93.31 182 ALA A N 1
ATOM 1422 C CA . ALA A 1 182 ? -7.662 6.070 10.485 1.00 93.31 182 ALA A CA 1
ATOM 1423 C C . ALA A 1 182 ? -9.027 6.659 10.888 1.00 93.31 182 ALA A C 1
ATOM 1425 O O . ALA A 1 182 ? -9.109 7.385 11.878 1.00 93.31 182 ALA A O 1
ATOM 1426 N N . GLU A 1 183 ? -10.117 6.296 10.201 1.00 92.12 183 GLU A N 1
ATOM 1427 C CA . GLU A 1 183 ? -11.471 6.742 10.558 1.00 92.12 183 GLU A CA 1
ATOM 1428 C C . GLU A 1 183 ? -11.994 6.155 11.877 1.00 92.12 183 GLU A C 1
ATOM 1430 O O . GLU A 1 183 ? -12.996 6.639 12.408 1.00 92.12 183 GLU A O 1
ATOM 1435 N N . PHE A 1 184 ? -11.324 5.137 12.423 1.00 90.75 184 PHE A N 1
ATOM 1436 C CA . PHE A 1 184 ? -11.652 4.537 13.721 1.00 90.75 184 PHE A CA 1
ATOM 1437 C C . PHE A 1 184 ? -10.740 5.003 14.851 1.00 90.75 184 PHE A C 1
ATOM 1439 O O . PHE A 1 184 ? -10.937 4.607 16.003 1.00 90.75 184 PHE A O 1
ATOM 1446 N N . LEU A 1 185 ? -9.758 5.861 14.554 1.00 89.12 185 LEU A N 1
ATOM 1447 C CA . LEU A 1 185 ? -9.006 6.528 15.606 1.00 89.12 185 LEU A CA 1
ATOM 1448 C C . LEU A 1 185 ? -9.976 7.337 16.486 1.00 89.12 185 LEU A C 1
ATOM 1450 O O . LEU A 1 185 ? -10.919 7.930 15.968 1.00 89.12 185 LEU A O 1
ATOM 1454 N N . PRO A 1 186 ? -9.768 7.407 17.810 1.00 85.75 186 PRO A N 1
ATOM 1455 C CA . PRO A 1 186 ? -10.572 8.263 18.677 1.00 85.75 186 PRO A CA 1
ATOM 1456 C C . PRO A 1 186 ? -10.573 9.731 18.191 1.00 85.75 186 PRO A C 1
ATOM 1458 O O . PRO A 1 186 ? -9.520 10.194 17.747 1.00 85.75 186 PRO A O 1
ATOM 1461 N N . PRO A 1 187 ? -11.667 10.512 18.334 1.00 84.69 187 PRO A N 1
ATOM 1462 C CA . PRO A 1 187 ? -11.769 11.888 17.807 1.00 84.69 187 PRO A CA 1
ATOM 1463 C C . PRO A 1 187 ? -10.609 12.815 18.211 1.00 84.69 187 PRO A C 1
ATOM 1465 O O . PRO A 1 187 ? -10.076 13.597 17.429 1.00 84.69 187 PRO A O 1
ATOM 1468 N N . ARG A 1 188 ? -10.141 12.653 19.446 1.00 80.69 188 ARG A N 1
ATOM 1469 C CA . ARG A 1 188 ? -8.957 13.318 20.007 1.00 80.69 188 ARG A CA 1
ATOM 1470 C C . ARG A 1 188 ? -7.639 13.030 19.280 1.00 80.69 188 ARG A C 1
ATOM 1472 O O . ARG A 1 188 ? -6.721 13.825 19.415 1.00 80.69 188 ARG A O 1
ATOM 1479 N N . ILE A 1 189 ? -7.514 11.878 18.618 1.00 81.81 189 ILE A N 1
ATOM 1480 C CA . ILE A 1 189 ? -6.371 11.516 17.774 1.00 81.81 189 ILE A CA 1
ATOM 1481 C C . ILE A 1 189 ? -6.658 11.965 16.340 1.00 81.81 189 ILE A C 1
ATOM 1483 O O . ILE A 1 189 ? -5.764 12.489 15.685 1.00 81.81 189 ILE A O 1
ATOM 1487 N N . GLN A 1 190 ? -7.911 11.831 15.884 1.00 81.94 190 GLN A N 1
ATOM 1488 C CA . GLN A 1 190 ? -8.330 12.247 14.544 1.00 81.94 190 GLN A CA 1
ATOM 1489 C C . GLN A 1 190 ? -8.013 13.711 14.253 1.00 81.94 190 GLN A C 1
ATOM 1491 O O . GLN A 1 190 ? -7.557 13.992 13.149 1.00 81.94 190 GLN A O 1
ATOM 1496 N N . LYS A 1 191 ? -8.146 14.617 15.234 1.00 78.88 191 LYS A N 1
ATOM 1497 C CA . LYS A 1 191 ? -7.770 16.032 15.057 1.00 78.88 191 LYS A CA 1
ATOM 1498 C C . LYS A 1 191 ? -6.335 16.214 14.538 1.00 78.88 191 LYS A C 1
ATOM 1500 O O . LYS A 1 191 ? -6.093 17.074 13.705 1.00 78.88 191 LYS A O 1
ATOM 1505 N N . TYR A 1 192 ? -5.404 15.332 14.921 1.00 71.75 192 TYR A N 1
ATOM 1506 C CA . TYR A 1 192 ? -4.010 15.357 14.446 1.00 71.75 192 TYR A CA 1
ATOM 1507 C C . TYR A 1 192 ? -3.815 14.755 13.045 1.00 71.75 192 TYR A C 1
ATOM 1509 O O . TYR A 1 192 ? -2.732 14.853 12.476 1.00 71.75 192 TYR A O 1
ATOM 1517 N N . THR A 1 193 ? -4.848 14.114 12.500 1.00 72.31 193 THR A N 1
ATOM 1518 C CA . THR A 1 193 ? -4.873 13.534 11.148 1.00 72.31 193 THR A CA 1
ATOM 1519 C C . THR A 1 193 ? -5.733 14.332 10.164 1.00 72.31 193 THR A C 1
ATOM 1521 O O . THR A 1 193 ? -5.791 13.982 8.988 1.00 72.31 193 THR A O 1
ATOM 1524 N N . THR A 1 194 ? -6.464 15.351 10.632 1.00 70.00 194 THR A N 1
ATOM 1525 C CA . THR A 1 194 ? -7.411 16.120 9.809 1.00 70.00 194 THR A CA 1
ATOM 1526 C C . THR A 1 194 ? -7.168 17.623 9.822 1.00 70.00 194 THR A C 1
ATOM 1528 O O . THR A 1 194 ? -7.503 18.270 8.834 1.00 70.00 194 THR A O 1
ATOM 1531 N N . GLU A 1 195 ? -6.621 18.187 10.901 1.00 62.16 195 GLU A N 1
ATOM 1532 C CA . GLU A 1 195 ? -6.404 19.633 11.031 1.00 62.16 195 GLU A CA 1
ATOM 1533 C C . GLU A 1 195 ? -4.977 20.024 10.621 1.00 62.16 195 GLU A C 1
ATOM 1535 O O . GLU A 1 195 ? -4.041 19.228 10.734 1.00 62.16 195 GLU A O 1
ATOM 1540 N N . ASP A 1 196 ? -4.818 21.252 10.116 1.00 56.53 196 ASP A N 1
ATOM 1541 C CA . ASP A 1 196 ? -3.527 21.829 9.739 1.00 56.53 196 ASP A CA 1
ATOM 1542 C C . ASP A 1 196 ? -2.524 21.733 10.891 1.00 56.53 196 ASP A C 1
ATOM 1544 O O . ASP A 1 196 ? -2.571 22.479 11.867 1.00 56.53 196 ASP A O 1
ATOM 1548 N N . ALA A 1 197 ? -1.556 20.822 10.749 1.00 53.44 197 ALA A N 1
ATOM 1549 C CA . ALA A 1 197 ? -0.433 20.625 11.666 1.00 53.44 197 ALA A CA 1
ATOM 1550 C C . ALA A 1 197 ? 0.530 21.838 11.725 1.00 53.44 197 ALA A C 1
ATOM 1552 O O . ALA A 1 197 ? 1.661 21.720 12.196 1.00 53.44 197 ALA A O 1
ATOM 1553 N N . THR A 1 198 ? 0.107 23.010 11.239 1.00 55.44 198 THR A N 1
ATOM 1554 C CA . THR A 1 198 ? 0.864 24.265 11.251 1.00 55.44 198 THR A CA 1
ATOM 1555 C C . THR A 1 198 ? 1.025 24.831 12.653 1.00 55.44 198 THR A C 1
ATOM 1557 O O . THR A 1 198 ? 1.971 25.573 12.914 1.00 55.44 198 THR A O 1
ATOM 1560 N N . THR A 1 199 ? 0.155 24.459 13.593 1.00 53.66 199 THR A N 1
ATOM 1561 C CA . THR A 1 199 ? 0.447 24.646 15.012 1.00 53.66 199 THR A CA 1
ATOM 1562 C C . THR A 1 199 ? 1.487 23.618 15.428 1.00 53.66 199 THR A C 1
ATOM 1564 O O . THR A 1 199 ? 1.176 22.543 15.929 1.00 53.66 199 THR A O 1
ATOM 1567 N N . THR A 1 200 ? 2.752 24.011 15.262 1.00 50.22 200 THR A N 1
ATOM 1568 C CA . THR A 1 200 ? 3.977 23.450 15.864 1.00 50.22 200 THR A CA 1
ATOM 1569 C C . THR A 1 200 ? 3.931 23.361 17.394 1.00 50.22 200 THR A C 1
ATOM 1571 O O . THR A 1 200 ? 4.973 23.201 18.033 1.00 50.22 200 THR A O 1
ATOM 1574 N N . ASP A 1 201 ? 2.749 23.508 17.988 1.00 48.59 201 ASP A N 1
ATOM 1575 C CA . ASP A 1 201 ? 2.539 23.335 19.399 1.00 48.59 201 ASP A CA 1
ATOM 1576 C C . ASP A 1 201 ? 2.955 21.909 19.698 1.00 48.59 201 ASP A C 1
ATOM 1578 O O . ASP A 1 201 ? 2.423 20.938 19.153 1.00 48.59 201 ASP A O 1
ATOM 1582 N N . THR A 1 202 ? 4.050 21.817 20.439 1.00 50.94 202 THR A N 1
ATOM 1583 C CA . THR A 1 202 ? 4.709 20.586 20.812 1.00 50.94 202 THR A CA 1
ATOM 1584 C C . THR A 1 202 ? 3.657 19.654 21.378 1.00 50.94 202 THR A C 1
ATOM 1586 O O . THR A 1 202 ? 3.306 19.756 22.551 1.00 50.94 202 THR A O 1
ATOM 1589 N N . LEU A 1 203 ? 3.167 18.751 20.522 1.00 48.41 203 LEU A N 1
ATOM 1590 C CA . LEU A 1 203 ? 2.593 17.466 20.874 1.00 48.41 203 LEU A CA 1
ATOM 1591 C C . LEU A 1 203 ? 3.603 16.831 21.817 1.00 48.41 203 LEU A C 1
ATOM 1593 O O . LEU A 1 203 ? 4.556 16.164 21.414 1.00 48.41 203 LEU A O 1
ATOM 1597 N N . THR A 1 204 ? 3.460 17.173 23.085 1.00 51.28 204 THR A N 1
ATOM 1598 C CA . THR A 1 204 ? 4.229 16.616 24.162 1.00 51.28 204 THR A CA 1
ATOM 1599 C C . THR A 1 204 ? 3.838 15.152 24.139 1.00 51.28 204 THR A C 1
ATOM 1601 O O . THR A 1 204 ? 2.662 14.800 24.255 1.00 51.28 204 THR A O 1
ATOM 1604 N N . GLU A 1 205 ? 4.839 14.293 23.945 1.00 53.88 205 GLU A N 1
ATOM 1605 C CA . GLU A 1 205 ? 4.743 12.832 24.044 1.00 53.88 205 GLU A CA 1
ATOM 1606 C C . GLU A 1 205 ? 3.907 12.390 25.267 1.00 53.88 205 GLU A C 1
ATOM 1608 O O . GLU A 1 205 ? 3.288 11.329 25.247 1.00 53.88 205 GLU A O 1
ATOM 1613 N N . VAL A 1 206 ? 3.824 13.261 26.280 1.00 52.47 206 VAL A N 1
ATOM 1614 C CA . VAL A 1 206 ? 3.014 13.209 27.500 1.00 52.47 206 VAL A CA 1
ATOM 1615 C C . VAL A 1 206 ? 1.564 12.752 27.281 1.00 52.47 206 VAL A C 1
ATOM 1617 O O . VAL A 1 206 ? 1.121 11.878 28.017 1.00 52.47 206 VAL A O 1
ATOM 1620 N N . HIS A 1 207 ? 0.821 13.248 26.280 1.00 60.12 207 HIS A N 1
ATOM 1621 C CA . HIS A 1 207 ? -0.606 12.881 26.149 1.00 60.12 207 HIS A CA 1
ATOM 1622 C C . HIS A 1 207 ? -0.873 11.591 25.362 1.00 60.12 207 HIS A C 1
ATOM 1624 O O . HIS A 1 207 ? -1.894 10.943 25.580 1.00 60.12 207 HIS A O 1
ATOM 1630 N N . LEU A 1 208 ? 0.028 11.187 24.463 1.00 61.00 208 LEU A N 1
ATOM 1631 C CA . LEU A 1 208 ? -0.119 9.929 23.716 1.00 61.00 208 LEU A CA 1
ATOM 1632 C C . LEU A 1 208 ? 0.388 8.714 24.503 1.00 61.00 208 LEU A C 1
ATOM 1634 O O . LEU A 1 208 ? 0.092 7.584 24.113 1.00 61.00 208 LEU A O 1
ATOM 1638 N N . CYS A 1 209 ? 1.140 8.941 25.584 1.00 58.72 209 CYS A N 1
ATOM 1639 C CA . CYS A 1 209 ? 1.781 7.898 26.381 1.00 58.72 209 CYS A CA 1
ATOM 1640 C C . CYS A 1 209 ? 1.098 7.612 27.722 1.00 58.72 209 CYS A C 1
ATOM 1642 O O . CYS A 1 209 ? 1.643 6.803 28.468 1.00 58.72 209 CYS A O 1
ATOM 1644 N N . ASP A 1 210 ? -0.044 8.232 28.047 1.00 68.75 210 ASP A N 1
ATOM 1645 C CA . ASP A 1 210 ? -0.759 7.903 29.284 1.00 68.75 210 ASP A CA 1
ATOM 1646 C C . ASP A 1 210 ? -1.325 6.468 29.197 1.00 68.75 210 ASP A C 1
ATOM 1648 O O . ASP A 1 210 ? -2.273 6.219 28.443 1.00 68.75 210 ASP A O 1
ATOM 1652 N N . PRO A 1 211 ? -0.765 5.493 29.942 1.00 63.31 211 PRO A N 1
ATOM 1653 C CA . PRO A 1 211 ? -1.188 4.100 29.859 1.00 63.31 211 PRO A CA 1
ATOM 1654 C C . PRO A 1 211 ? -2.615 3.908 30.367 1.00 63.31 211 PRO A C 1
ATOM 1656 O O . PRO A 1 211 ? -3.293 2.989 29.917 1.00 63.31 211 PRO A O 1
ATOM 1659 N N . THR A 1 212 ? -3.083 4.781 31.268 1.00 66.31 212 THR A N 1
ATOM 1660 C CA . THR A 1 212 ? -4.440 4.727 31.836 1.00 66.31 212 THR A CA 1
ATOM 1661 C C . THR A 1 212 ? -5.515 5.016 30.793 1.00 66.31 212 THR A C 1
ATOM 1663 O O . THR A 1 212 ? -6.691 4.730 30.996 1.00 66.31 212 THR A O 1
ATOM 1666 N N . TYR A 1 213 ? -5.109 5.536 29.638 1.00 61.31 213 TYR A N 1
ATOM 1667 C CA . TYR A 1 213 ? -6.013 5.918 28.572 1.00 61.31 213 TYR A CA 1
ATOM 1668 C C . TYR A 1 213 ? -6.359 4.791 27.606 1.00 61.31 213 TYR A C 1
ATOM 1670 O O . TYR A 1 213 ? -7.403 4.811 26.954 1.00 61.31 213 TYR A O 1
ATOM 1678 N N . TYR A 1 214 ? -5.478 3.798 27.522 1.00 64.19 214 TYR A N 1
ATOM 1679 C CA . TYR A 1 214 ? -5.634 2.638 26.656 1.00 64.19 214 TYR A CA 1
ATOM 1680 C C . TYR A 1 214 ? -6.182 1.424 27.414 1.00 64.19 214 TYR A C 1
ATOM 1682 O O . TYR A 1 214 ? -6.058 0.302 26.934 1.00 64.19 214 TYR A O 1
ATOM 1690 N N . THR A 1 215 ? -6.748 1.599 28.607 1.00 65.06 215 THR A N 1
ATOM 1691 C CA . THR A 1 215 ? -7.252 0.485 29.430 1.00 65.06 215 THR A CA 1
ATOM 1692 C C . THR A 1 215 ? -8.771 0.355 29.425 1.00 65.06 215 THR A C 1
ATOM 1694 O O . THR A 1 215 ? -9.282 -0.603 30.001 1.00 65.06 215 THR A O 1
ATOM 1697 N N . LEU A 1 216 ? -9.506 1.253 28.754 1.00 73.69 216 LEU A N 1
ATOM 1698 C CA . LEU A 1 216 ? -10.953 1.090 28.593 1.00 73.69 216 LEU A CA 1
ATOM 1699 C C . LEU A 1 216 ? -11.244 -0.194 27.785 1.00 73.69 216 LEU A C 1
ATOM 1701 O O . LEU A 1 216 ? -10.650 -0.360 26.715 1.00 73.69 216 LEU A O 1
ATOM 1705 N N . PRO A 1 217 ? -12.140 -1.091 28.248 1.00 75.44 217 PRO A N 1
ATOM 1706 C CA . PRO A 1 217 ? -12.434 -2.356 27.564 1.00 75.44 217 PRO A CA 1
ATOM 1707 C C . PRO A 1 217 ? -12.793 -2.184 26.082 1.00 75.44 217 PRO A C 1
ATOM 1709 O O . PRO A 1 217 ? -12.236 -2.870 25.228 1.00 75.44 217 PRO A O 1
ATOM 1712 N N . GLU A 1 218 ? -13.615 -1.182 25.761 1.00 78.62 218 GLU A N 1
ATOM 1713 C CA . GLU A 1 218 ? -14.002 -0.849 24.383 1.00 78.62 218 GLU A CA 1
ATOM 1714 C C . GLU A 1 218 ? -12.793 -0.503 23.492 1.00 78.62 218 GLU A C 1
ATOM 1716 O O . GLU A 1 218 ? -12.756 -0.846 22.313 1.00 78.62 218 GLU A O 1
ATOM 1721 N N . GLU A 1 219 ? -11.760 0.141 24.044 1.00 81.12 219 GLU A N 1
ATOM 1722 C CA . GLU A 1 219 ? -10.534 0.491 23.313 1.00 81.12 219 GLU A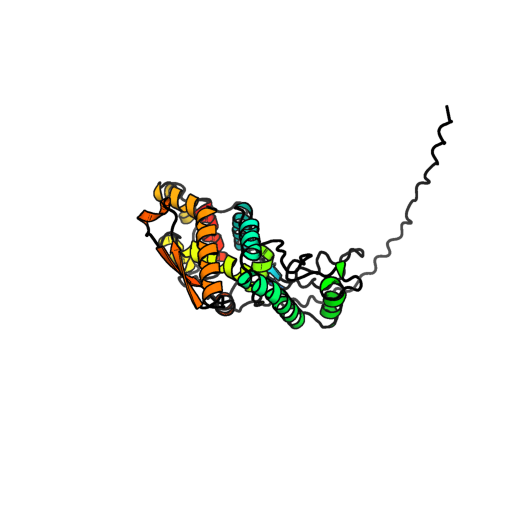 CA 1
ATOM 1723 C C . GLU A 1 219 ? -9.620 -0.727 23.108 1.00 81.12 219 GLU A C 1
ATOM 1725 O O . GLU A 1 219 ? -8.867 -0.795 22.134 1.00 81.12 219 GLU A O 1
ATOM 1730 N N . VAL A 1 220 ? -9.652 -1.707 24.016 1.00 82.12 220 VAL A N 1
ATOM 1731 C CA . VAL A 1 220 ? -8.961 -2.994 23.831 1.00 82.12 220 VAL A CA 1
ATOM 1732 C C . VAL A 1 220 ? -9.603 -3.767 22.680 1.00 82.12 220 VAL A C 1
ATOM 1734 O O . VAL A 1 220 ? -8.895 -4.186 21.765 1.00 82.12 220 VAL A O 1
ATOM 1737 N N . GLU A 1 221 ? -10.931 -3.886 22.679 1.00 82.19 221 GLU A N 1
ATOM 1738 C CA . GLU A 1 221 ? -11.685 -4.550 21.609 1.00 82.19 221 GLU A CA 1
ATOM 1739 C C . GLU A 1 221 ? -11.522 -3.835 20.263 1.00 82.19 221 GLU A C 1
ATOM 1741 O O . GLU A 1 221 ? -11.317 -4.481 19.230 1.00 82.19 221 GLU A O 1
ATOM 1746 N N . ARG A 1 222 ? -11.531 -2.493 20.262 1.00 84.19 222 ARG A N 1
ATOM 1747 C CA . ARG A 1 222 ? -11.269 -1.701 19.055 1.00 84.19 222 ARG A CA 1
ATOM 1748 C C . ARG A 1 222 ? -9.892 -2.011 18.476 1.00 84.19 222 ARG A C 1
ATOM 1750 O O . ARG A 1 222 ? -9.781 -2.357 17.303 1.00 84.19 222 ARG A O 1
ATOM 1757 N N . ARG A 1 223 ? -8.837 -1.980 19.290 1.00 85.50 223 ARG A N 1
ATOM 1758 C CA . ARG A 1 223 ? -7.482 -2.298 18.812 1.00 85.50 223 ARG A CA 1
ATOM 1759 C C . ARG A 1 223 ? -7.367 -3.723 18.293 1.00 85.50 223 ARG A C 1
ATOM 1761 O O . ARG A 1 223 ? -6.852 -3.902 17.197 1.00 85.50 223 ARG A O 1
ATOM 1768 N N . ALA A 1 224 ? -7.882 -4.706 19.031 1.00 84.81 224 ALA A N 1
ATOM 1769 C CA . ALA A 1 224 ? -7.841 -6.107 18.614 1.00 84.81 224 ALA A CA 1
ATOM 1770 C C . ALA A 1 224 ? -8.523 -6.323 17.253 1.00 84.81 224 ALA A C 1
ATOM 1772 O O . ALA A 1 224 ? -8.023 -7.067 16.416 1.00 84.81 224 ALA A O 1
ATOM 1773 N N . CYS A 1 225 ? -9.636 -5.633 17.007 1.00 84.31 225 CYS A N 1
ATOM 1774 C CA . CYS A 1 225 ? -10.352 -5.719 15.742 1.00 84.31 225 CYS A CA 1
ATOM 1775 C C . CYS A 1 225 ? -9.647 -4.983 14.593 1.00 84.31 225 CYS A C 1
ATOM 1777 O O . CYS A 1 225 ? -9.561 -5.530 13.495 1.00 84.31 225 CYS A O 1
ATOM 1779 N N . MET A 1 226 ? -9.121 -3.771 14.815 1.00 88.44 226 MET A N 1
ATOM 1780 C CA . MET A 1 226 ? -8.317 -3.067 13.797 1.00 88.44 226 MET A CA 1
ATOM 1781 C C . MET A 1 226 ? -7.068 -3.861 13.411 1.00 88.44 226 MET A C 1
ATOM 1783 O O . MET A 1 226 ? -6.601 -3.774 12.279 1.00 88.44 226 MET A O 1
ATOM 1787 N N . ASP A 1 227 ? -6.547 -4.636 14.358 1.00 86.88 227 ASP A N 1
ATOM 1788 C CA . ASP A 1 227 ? -5.406 -5.525 14.184 1.00 86.88 227 ASP A CA 1
ATOM 1789 C C . ASP A 1 227 ? -5.772 -6.919 13.656 1.00 86.88 227 ASP A C 1
ATOM 1791 O O . ASP A 1 227 ? -4.920 -7.800 13.554 1.00 86.88 227 ASP A O 1
ATOM 1795 N N . SER A 1 228 ? -7.050 -7.156 13.353 1.00 86.75 228 SER A N 1
ATOM 1796 C CA . SER A 1 228 ? -7.534 -8.469 12.942 1.00 86.75 228 SER A CA 1
ATOM 1797 C C . SER A 1 228 ? -7.430 -8.683 11.432 1.00 86.75 228 SER A C 1
ATOM 1799 O O . SER A 1 228 ? -7.597 -7.770 10.620 1.00 86.75 228 SER A O 1
ATOM 1801 N N . THR A 1 229 ? -7.252 -9.945 11.039 1.00 88.81 229 THR A N 1
ATOM 1802 C CA . THR A 1 229 ? -7.405 -10.376 9.642 1.00 88.81 229 THR A CA 1
ATOM 1803 C C . THR A 1 229 ? -8.865 -10.291 9.175 1.00 88.81 229 THR A C 1
ATOM 1805 O O . THR A 1 229 ? -9.112 -10.217 7.973 1.00 88.81 229 THR A O 1
ATOM 1808 N N . GLU A 1 230 ? -9.840 -10.296 10.092 1.00 91.62 230 GLU A N 1
ATOM 1809 C CA . GLU A 1 230 ? -11.272 -10.256 9.766 1.00 91.62 230 GLU A CA 1
ATOM 1810 C C . GLU A 1 230 ? -11.658 -8.924 9.117 1.00 91.62 230 GLU A C 1
ATOM 1812 O O . GLU A 1 230 ? -12.144 -8.924 7.988 1.00 91.62 230 GLU A O 1
ATOM 1817 N N . LEU A 1 231 ? -11.357 -7.790 9.764 1.00 92.50 231 LEU A N 1
ATOM 1818 C CA . LEU A 1 231 ? -11.655 -6.466 9.201 1.00 92.50 231 LEU A CA 1
ATOM 1819 C C . LEU A 1 231 ? -10.943 -6.243 7.859 1.00 92.50 231 LEU A C 1
ATOM 1821 O O . LEU A 1 231 ? -11.527 -5.693 6.926 1.00 92.50 231 LEU A O 1
ATOM 1825 N N . LEU A 1 232 ? -9.702 -6.722 7.748 1.00 92.31 232 LEU A N 1
ATOM 1826 C CA . LEU A 1 232 ? -8.935 -6.675 6.506 1.00 92.31 232 LEU A CA 1
ATOM 1827 C C . LEU A 1 232 ? -9.620 -7.461 5.384 1.00 92.31 232 LEU A C 1
ATOM 1829 O O . LEU A 1 232 ? -9.676 -6.984 4.252 1.00 92.31 232 LEU A O 1
ATOM 1833 N N . SER A 1 233 ? -10.143 -8.648 5.700 1.00 92.00 233 SER A N 1
ATOM 1834 C CA . SER A 1 233 ? -10.844 -9.501 4.733 1.00 92.00 233 SER A CA 1
ATOM 1835 C C . SER A 1 233 ? -12.132 -8.837 4.260 1.00 92.00 233 SER A C 1
ATOM 1837 O O . SER A 1 233 ? -12.328 -8.709 3.059 1.00 92.00 233 SER A O 1
ATOM 1839 N N . LEU A 1 234 ? -12.941 -8.313 5.187 1.00 94.00 234 LEU A N 1
ATOM 1840 C CA . LEU A 1 234 ? -14.193 -7.617 4.866 1.00 94.00 234 LEU A CA 1
ATOM 1841 C C . LEU A 1 234 ? -13.950 -6.382 3.987 1.00 94.00 234 LEU A C 1
ATOM 1843 O O . LEU A 1 234 ? -14.686 -6.133 3.033 1.00 94.00 234 LEU A O 1
ATOM 1847 N N . PHE A 1 235 ? -12.891 -5.620 4.273 1.00 95.25 235 PHE A N 1
ATOM 1848 C CA . PHE A 1 235 ? -12.507 -4.482 3.444 1.00 95.25 235 PHE A CA 1
ATOM 1849 C C . PHE A 1 235 ? -12.068 -4.916 2.037 1.00 95.25 235 PHE A C 1
ATOM 1851 O O . PHE A 1 235 ? -12.485 -4.313 1.048 1.00 95.25 235 PHE A O 1
ATOM 1858 N N . LEU A 1 236 ? -11.233 -5.955 1.933 1.00 93.31 236 LEU A N 1
ATOM 1859 C CA . LEU A 1 236 ? -10.758 -6.489 0.655 1.00 93.31 236 LEU A CA 1
ATOM 1860 C C . LEU A 1 236 ? -11.899 -7.063 -0.192 1.00 93.31 236 LEU A C 1
ATOM 1862 O O . LEU A 1 236 ? -11.982 -6.747 -1.374 1.00 93.31 236 LEU A O 1
ATOM 1866 N N . GLU A 1 237 ? -12.793 -7.848 0.402 1.00 93.00 237 GLU A N 1
ATOM 1867 C CA . GLU A 1 237 ? -13.959 -8.426 -0.273 1.00 93.00 237 GLU A CA 1
ATOM 1868 C C . GLU A 1 237 ? -14.853 -7.333 -0.863 1.00 93.00 237 GLU A C 1
ATOM 1870 O O . GLU A 1 237 ? -15.151 -7.367 -2.058 1.00 93.00 237 GLU A O 1
ATOM 1875 N N . GLN A 1 238 ? -15.194 -6.308 -0.070 1.00 94.88 238 GLN A N 1
ATOM 1876 C CA . GLN A 1 238 ? -15.998 -5.190 -0.564 1.00 94.88 238 GLN A CA 1
ATOM 1877 C C . GLN A 1 238 ? -15.268 -4.422 -1.673 1.00 94.88 238 GLN A C 1
ATOM 1879 O O . GLN A 1 238 ? -15.871 -4.064 -2.683 1.00 94.88 238 GLN A O 1
ATOM 1884 N N . PHE A 1 239 ? -13.963 -4.187 -1.519 1.00 92.88 239 PHE A N 1
ATOM 1885 C CA . PHE A 1 239 ? -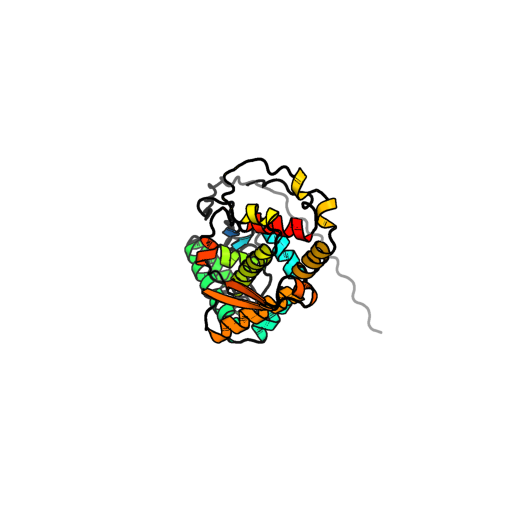13.157 -3.512 -2.534 1.00 92.88 239 PHE A CA 1
ATOM 1886 C C . PHE A 1 239 ? -13.144 -4.278 -3.865 1.00 92.88 239 PHE A C 1
ATOM 1888 O O . PHE A 1 239 ? -13.315 -3.678 -4.929 1.00 92.88 239 PHE A O 1
ATOM 1895 N N . ILE A 1 240 ? -12.978 -5.601 -3.821 1.00 90.81 240 ILE A N 1
ATOM 1896 C CA . ILE A 1 240 ? -12.990 -6.467 -5.004 1.00 90.81 240 ILE A CA 1
ATOM 1897 C C . ILE A 1 240 ? -14.370 -6.485 -5.647 1.00 90.81 240 ILE A C 1
ATOM 1899 O O . ILE A 1 240 ? -14.467 -6.325 -6.861 1.00 90.81 240 ILE A O 1
ATOM 1903 N N . GLN A 1 241 ? -15.425 -6.669 -4.853 1.00 91.75 241 GLN A N 1
ATOM 1904 C CA . GLN A 1 241 ? -16.798 -6.725 -5.345 1.00 91.75 241 GLN A CA 1
ATOM 1905 C C . GLN A 1 241 ? -17.172 -5.436 -6.083 1.00 91.75 241 GLN A C 1
ATOM 1907 O O . GLN A 1 241 ? -17.685 -5.482 -7.205 1.00 91.75 241 GLN A O 1
ATOM 1912 N N . GLU A 1 242 ? -16.868 -4.284 -5.488 1.00 91.81 242 GLU A N 1
ATOM 1913 C CA . GLU A 1 242 ? -17.130 -2.987 -6.107 1.00 91.81 242 GLU A CA 1
ATOM 1914 C C . GLU A 1 242 ? -16.268 -2.767 -7.352 1.00 91.81 242 GLU A C 1
ATOM 1916 O O . GLU A 1 242 ? -16.765 -2.284 -8.368 1.00 91.81 242 GLU A O 1
ATOM 1921 N N . THR A 1 243 ? -14.999 -3.180 -7.326 1.00 86.25 243 THR A N 1
ATOM 1922 C CA . THR A 1 243 ? -14.126 -3.109 -8.506 1.00 86.25 243 THR A CA 1
ATOM 1923 C C . THR A 1 243 ? -14.671 -3.961 -9.650 1.00 86.25 243 THR A C 1
ATOM 1925 O O . THR A 1 243 ? -14.734 -3.501 -10.790 1.00 86.25 243 THR A O 1
ATOM 1928 N N . ALA A 1 244 ? -15.062 -5.203 -9.362 1.00 86.50 244 ALA A N 1
ATOM 1929 C CA . ALA A 1 244 ? -15.584 -6.132 -10.355 1.00 86.50 244 ALA A CA 1
ATOM 1930 C C . ALA A 1 244 ? -16.882 -5.607 -10.978 1.00 86.50 244 ALA A C 1
ATOM 1932 O O . ALA A 1 244 ? -17.068 -5.716 -12.186 1.00 86.50 244 ALA A O 1
ATOM 1933 N N . THR A 1 245 ? -17.739 -4.985 -10.165 1.00 89.00 245 THR A N 1
ATOM 1934 C CA . THR A 1 245 ? -19.019 -4.419 -10.608 1.00 89.00 245 THR A CA 1
ATOM 1935 C C . THR A 1 245 ? -18.829 -3.160 -11.454 1.00 89.00 245 THR A C 1
ATOM 1937 O O . THR A 1 245 ? -19.479 -3.000 -12.483 1.00 89.00 245 THR A O 1
ATOM 1940 N N . ASN A 1 246 ? -17.936 -2.258 -11.038 1.00 87.50 246 ASN A N 1
ATOM 1941 C CA . ASN A 1 246 ? -17.780 -0.950 -11.676 1.00 87.50 246 ASN A CA 1
ATOM 1942 C C . ASN A 1 246 ? -16.719 -0.925 -12.789 1.00 87.50 246 ASN A C 1
ATOM 1944 O O . ASN A 1 246 ? -16.620 0.069 -13.507 1.00 87.50 246 ASN A O 1
ATOM 1948 N N . GLY A 1 247 ? -15.882 -1.962 -12.905 1.00 86.62 247 GLY A N 1
ATOM 1949 C CA . GLY A 1 247 ? -14.765 -1.999 -13.855 1.00 86.62 247 GLY A CA 1
ATOM 1950 C C . GLY A 1 247 ? -13.704 -0.918 -13.602 1.00 86.62 247 GLY A C 1
ATOM 1951 O O . GLY A 1 247 ? -12.966 -0.555 -14.515 1.00 86.62 247 GLY A O 1
ATOM 1952 N N . ARG A 1 248 ? -13.647 -0.358 -12.387 1.00 85.31 248 ARG A N 1
ATOM 1953 C CA . ARG A 1 248 ? -12.702 0.691 -11.971 1.00 85.31 2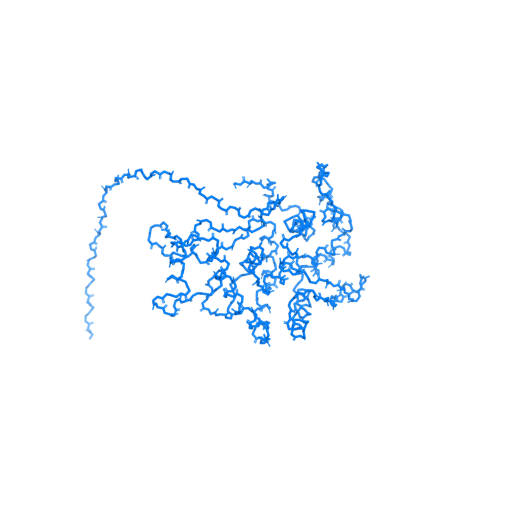48 ARG A CA 1
ATOM 1954 C C . ARG A 1 248 ? -12.450 0.628 -10.465 1.00 85.31 248 ARG A C 1
ATOM 1956 O O . ARG A 1 248 ? -13.326 0.208 -9.718 1.00 85.31 248 ARG A O 1
ATOM 1963 N N . PHE A 1 249 ? -11.288 1.112 -10.027 1.00 77.75 249 PHE A N 1
ATOM 1964 C CA . PHE A 1 249 ? -10.876 1.117 -8.610 1.00 77.75 249 PHE A CA 1
ATOM 1965 C C . PHE A 1 249 ? -11.118 2.427 -7.878 1.00 77.75 249 PHE A C 1
ATOM 1967 O O . PHE A 1 249 ? -10.908 2.515 -6.673 1.00 77.75 249 PHE A O 1
ATOM 1974 N N . GLU A 1 250 ? -11.484 3.474 -8.603 1.00 79.94 250 GLU A N 1
ATOM 1975 C CA . GLU A 1 250 ? -11.440 4.828 -8.078 1.00 79.94 250 GLU A CA 1
ATOM 1976 C C . GLU A 1 250 ? -12.841 5.408 -7.974 1.00 79.94 250 GLU A C 1
ATOM 1978 O O . GLU A 1 250 ? -13.716 5.113 -8.795 1.00 79.94 250 GLU A O 1
ATOM 1983 N N . LYS A 1 251 ? -13.032 6.281 -6.977 1.00 83.25 251 LYS A N 1
ATOM 1984 C CA . LYS A 1 251 ? -14.288 7.010 -6.757 1.00 83.25 251 LYS A CA 1
ATOM 1985 C C . LYS A 1 251 ? -15.483 6.081 -6.499 1.00 83.25 251 LYS A C 1
ATOM 1987 O O . LYS A 1 251 ? -16.617 6.427 -6.823 1.00 83.25 251 LYS A O 1
ATOM 1992 N N . ILE A 1 252 ? -15.220 4.916 -5.910 1.00 90.31 252 ILE A N 1
ATOM 1993 C CA . ILE A 1 252 ? -16.232 3.988 -5.398 1.00 90.31 252 ILE A CA 1
ATOM 1994 C C . ILE A 1 252 ? -16.449 4.230 -3.900 1.00 90.31 252 ILE A C 1
ATOM 1996 O O . ILE A 1 252 ? -15.541 4.676 -3.189 1.00 90.31 252 ILE A O 1
ATOM 2000 N N . THR A 1 253 ? -17.652 3.939 -3.414 1.00 93.88 253 THR A N 1
ATOM 2001 C CA . THR A 1 253 ? -17.968 3.945 -1.983 1.00 93.88 253 THR A CA 1
ATOM 2002 C C . THR A 1 253 ? -18.169 2.510 -1.525 1.00 93.88 253 THR A C 1
ATOM 2004 O O . THR A 1 253 ? -19.053 1.823 -2.019 1.00 93.88 253 THR A O 1
ATOM 2007 N N . LEU A 1 254 ? -17.350 2.066 -0.577 1.00 93.44 254 LEU A N 1
ATOM 2008 C CA . LEU A 1 254 ? -17.453 0.748 0.037 1.00 93.44 254 LEU A CA 1
ATOM 2009 C C . LEU A 1 254 ? -18.375 0.841 1.251 1.00 93.44 254 LEU A C 1
ATOM 2011 O O . LEU A 1 254 ? -18.130 1.670 2.124 1.00 93.44 254 LEU A O 1
ATOM 2015 N N . ASN A 1 255 ? -19.387 -0.018 1.346 1.00 94.06 255 ASN A N 1
ATOM 2016 C CA . ASN A 1 255 ? -20.182 -0.175 2.566 1.00 94.06 255 ASN A CA 1
ATOM 2017 C C . ASN A 1 255 ? -19.637 -1.365 3.355 1.00 94.06 255 ASN A C 1
ATOM 2019 O O . ASN A 1 255 ? -20.061 -2.501 3.171 1.00 94.06 255 ASN A O 1
ATOM 2023 N N . ILE A 1 256 ? -18.632 -1.114 4.193 1.00 93.94 256 ILE A N 1
ATOM 2024 C CA . ILE A 1 256 ? -17.885 -2.190 4.847 1.00 93.94 256 ILE A CA 1
ATOM 2025 C C . ILE A 1 256 ? -18.668 -2.660 6.067 1.00 93.94 256 ILE A C 1
ATOM 2027 O O . ILE A 1 256 ? -18.889 -1.890 7.006 1.00 93.94 256 ILE A O 1
ATOM 2031 N N . SER A 1 257 ? -19.076 -3.928 6.052 1.00 92.31 257 SER A N 1
ATOM 2032 C CA . SER A 1 257 ? -19.643 -4.588 7.229 1.00 92.31 257 SER A CA 1
ATOM 2033 C C . SER A 1 257 ? -18.582 -4.667 8.322 1.00 92.31 257 SER A C 1
ATOM 2035 O O . SER A 1 257 ? -17.456 -5.086 8.066 1.00 92.31 257 SER A O 1
ATOM 2037 N N . LEU A 1 258 ? -18.923 -4.246 9.539 1.00 89.56 258 LEU A N 1
ATOM 2038 C CA . LEU A 1 258 ? -17.998 -4.323 10.667 1.00 89.56 258 LEU A CA 1
ATOM 2039 C C . LEU A 1 258 ? -18.103 -5.699 11.347 1.00 89.56 258 LEU A C 1
ATOM 2041 O O . LEU A 1 258 ? -19.208 -6.255 11.418 1.00 89.56 258 LEU A O 1
ATOM 2045 N N . PRO A 1 259 ? -16.992 -6.242 11.882 1.00 88.38 259 PRO A N 1
ATOM 2046 C CA . PRO A 1 259 ? -17.012 -7.464 12.680 1.00 88.38 259 PRO A CA 1
ATOM 2047 C C . PRO A 1 259 ? -18.058 -7.408 13.794 1.00 88.38 259 PRO A C 1
ATOM 2049 O O . PRO A 1 259 ? -18.403 -6.337 14.302 1.00 88.38 259 PRO A O 1
ATOM 2052 N N . ALA A 1 260 ? -18.577 -8.567 14.208 1.00 85.75 260 ALA A N 1
ATOM 2053 C CA . ALA A 1 260 ? -19.652 -8.626 15.204 1.00 85.75 260 ALA A CA 1
ATOM 2054 C C . ALA A 1 260 ? -19.282 -7.920 16.524 1.00 85.75 260 ALA A C 1
ATOM 2056 O O . ALA A 1 260 ? -20.141 -7.299 17.153 1.00 85.75 260 ALA A O 1
ATOM 2057 N N . THR A 1 261 ? -17.997 -7.948 16.881 1.00 81.19 261 THR A N 1
ATOM 2058 C CA . THR A 1 261 ? -17.399 -7.260 18.034 1.00 81.19 261 THR A CA 1
ATOM 2059 C C . THR A 1 261 ? -17.533 -5.730 17.972 1.00 81.19 261 THR A C 1
ATOM 2061 O O . THR A 1 261 ? -17.459 -5.062 18.996 1.00 81.19 261 THR A O 1
ATOM 2064 N N . TRP A 1 262 ? -17.786 -5.150 16.795 1.00 79.31 262 TRP A N 1
ATOM 2065 C CA . TRP A 1 262 ? -17.883 -3.704 16.551 1.00 79.31 262 TRP A CA 1
ATOM 2066 C C . TRP A 1 262 ? -19.296 -3.181 16.321 1.00 79.31 262 TRP A C 1
ATOM 2068 O O . TRP A 1 262 ? -19.479 -1.989 16.071 1.00 79.31 262 TRP A O 1
ATOM 2078 N N . ARG A 1 263 ? -20.321 -4.031 16.438 1.00 71.31 263 ARG A N 1
ATOM 2079 C CA . ARG A 1 263 ? -21.709 -3.628 16.149 1.00 71.31 263 ARG A CA 1
ATOM 2080 C C . ARG A 1 263 ? -22.213 -2.463 17.004 1.00 71.31 263 ARG A C 1
ATOM 2082 O O . ARG A 1 263 ? -23.128 -1.770 16.569 1.00 71.31 263 ARG A O 1
ATOM 2089 N N . HIS A 1 264 ? -21.608 -2.217 18.168 1.00 76.75 264 HIS A N 1
ATOM 2090 C CA . HIS A 1 264 ? -21.916 -1.058 19.011 1.00 76.75 264 HIS A CA 1
ATOM 2091 C C . HIS A 1 264 ? -21.518 0.283 18.361 1.00 76.75 264 HIS A C 1
ATOM 2093 O O . HIS A 1 264 ? -22.123 1.306 18.667 1.00 76.75 264 HIS A O 1
ATOM 2099 N N . LEU A 1 265 ? -20.547 0.289 17.437 1.00 69.88 265 LEU A N 1
ATOM 2100 C CA . LEU A 1 265 ? -20.130 1.484 16.696 1.00 69.88 265 LEU A CA 1
ATOM 2101 C C . LEU A 1 265 ? -21.029 1.761 15.487 1.00 69.88 265 LEU A C 1
ATOM 2103 O O . LEU A 1 265 ? -21.300 2.929 15.210 1.00 69.88 265 LEU A O 1
ATOM 2107 N N . ARG A 1 266 ? -21.438 0.704 14.762 1.00 77.81 266 ARG A N 1
ATOM 2108 C CA . ARG A 1 266 ? -22.416 0.641 13.648 1.00 77.81 266 ARG A CA 1
ATOM 2109 C C . ARG A 1 266 ? -22.389 -0.766 13.029 1.00 77.81 266 ARG A C 1
ATOM 2111 O O . ARG A 1 266 ? -21.447 -1.521 13.244 1.00 77.81 266 ARG A O 1
ATOM 2118 N N . LYS A 1 267 ? -23.396 -1.115 12.218 1.00 81.88 267 LYS A N 1
ATOM 2119 C CA . LYS A 1 267 ? -23.377 -2.356 11.415 1.00 81.88 267 LYS A CA 1
ATOM 2120 C C . LYS A 1 267 ? -22.452 -2.239 10.195 1.00 81.88 267 LYS A C 1
ATOM 2122 O O . LYS A 1 267 ? -21.719 -3.173 9.887 1.00 81.88 267 LYS A O 1
ATOM 2127 N N . GLU A 1 268 ? -22.484 -1.085 9.536 1.00 89.25 268 GLU A N 1
ATOM 2128 C CA . GLU A 1 268 ? -21.740 -0.796 8.309 1.00 89.25 268 GLU A CA 1
ATOM 2129 C C . GLU A 1 268 ? -21.074 0.578 8.399 1.00 89.25 268 GLU A C 1
ATOM 2131 O O . GLU A 1 268 ? -21.568 1.493 9.073 1.00 89.25 268 GLU A O 1
ATOM 2136 N N . LYS A 1 269 ? -19.951 0.727 7.698 1.00 91.62 269 LYS A N 1
ATOM 2137 C CA . LYS A 1 269 ? -19.204 1.977 7.599 1.00 91.62 269 LYS A CA 1
ATOM 2138 C C . LYS A 1 269 ? -18.967 2.315 6.120 1.00 91.62 269 LYS A C 1
ATOM 2140 O O . LYS A 1 269 ? -18.211 1.594 5.467 1.00 91.62 269 LYS A O 1
ATOM 2145 N N . PRO A 1 270 ? -19.574 3.396 5.591 1.00 93.88 270 PRO A N 1
ATOM 2146 C CA . PRO A 1 270 ? -19.266 3.857 4.246 1.00 93.88 270 PRO A CA 1
ATOM 2147 C C . PRO A 1 270 ? -17.846 4.431 4.208 1.00 93.88 270 PRO A C 1
ATOM 2149 O O . PRO A 1 270 ? -17.466 5.204 5.089 1.00 93.88 270 PRO A O 1
ATOM 2152 N N . TYR A 1 271 ? -17.084 4.078 3.178 1.00 95.25 271 TYR A N 1
ATOM 2153 C CA . TYR A 1 271 ? -15.736 4.581 2.929 1.00 95.25 271 TYR A CA 1
ATOM 2154 C C . TYR A 1 271 ? -15.568 4.937 1.453 1.00 95.25 271 TYR A C 1
ATOM 2156 O O . TYR A 1 271 ? -15.832 4.114 0.578 1.00 95.25 271 TYR A O 1
ATOM 2164 N N . ARG A 1 272 ? -15.129 6.163 1.157 1.00 95.25 272 ARG A N 1
ATOM 2165 C CA . ARG A 1 272 ? -14.848 6.591 -0.219 1.00 95.25 272 ARG A CA 1
ATOM 2166 C C . ARG A 1 272 ? -13.410 6.238 -0.578 1.00 95.25 272 ARG A C 1
ATOM 2168 O O . ARG A 1 272 ? -12.487 6.813 -0.008 1.00 95.25 272 ARG A O 1
ATOM 2175 N N . VAL A 1 273 ? -13.240 5.361 -1.561 1.00 93.56 273 VAL A N 1
ATOM 2176 C CA . VAL A 1 273 ? -11.920 5.006 -2.086 1.00 93.56 273 VAL A CA 1
ATOM 2177 C C . VAL A 1 273 ? -11.332 6.192 -2.840 1.00 93.56 273 VAL A C 1
ATOM 2179 O O . VAL A 1 273 ? -11.952 6.731 -3.764 1.00 93.56 273 VAL A O 1
ATOM 2182 N N . LEU A 1 274 ? -10.127 6.581 -2.438 1.00 92.25 274 LEU A N 1
ATOM 2183 C CA . LEU A 1 274 ? -9.326 7.600 -3.094 1.00 92.25 274 LEU A CA 1
ATOM 2184 C C . LEU A 1 274 ? -8.581 7.006 -4.291 1.00 92.25 274 LEU A C 1
ATOM 2186 O O . LEU A 1 274 ? -8.014 5.912 -4.204 1.00 92.25 274 LEU A O 1
ATOM 2190 N N . SER A 1 275 ? -8.571 7.761 -5.387 1.00 90.25 275 SER A N 1
ATOM 2191 C CA . SER A 1 275 ? -7.726 7.512 -6.558 1.00 90.25 275 SER A CA 1
ATOM 2192 C C . SER A 1 275 ? -6.241 7.666 -6.245 1.00 90.25 275 SER A C 1
ATOM 2194 O O . SER A 1 275 ? -5.856 8.294 -5.258 1.00 90.25 275 SER A O 1
ATOM 2196 N N . VAL A 1 276 ? -5.388 7.158 -7.135 1.00 86.62 276 VAL A N 1
ATOM 2197 C CA . VAL A 1 276 ? -3.931 7.361 -7.043 1.00 86.62 276 VAL A CA 1
ATOM 2198 C C . VAL A 1 276 ? -3.581 8.851 -7.074 1.00 86.62 276 VAL A C 1
ATOM 2200 O O . VAL A 1 276 ? -2.712 9.289 -6.321 1.00 86.62 276 VAL A O 1
ATOM 2203 N N . GLN A 1 277 ? -4.293 9.639 -7.886 1.00 86.38 277 GLN A N 1
ATOM 2204 C CA . GLN A 1 277 ? -4.105 11.087 -7.951 1.00 86.38 277 GLN A CA 1
ATOM 2205 C C . GLN A 1 277 ? -4.506 11.766 -6.637 1.00 86.38 277 GLN A C 1
ATOM 2207 O O . GLN A 1 277 ? -3.719 12.524 -6.083 1.00 86.38 277 GLN A O 1
ATOM 2212 N N . GLU A 1 278 ? -5.678 11.439 -6.085 1.00 89.38 278 GLU A N 1
ATOM 2213 C CA . GLU A 1 278 ? -6.125 11.986 -4.795 1.00 89.38 278 GLU A CA 1
ATOM 2214 C C . GLU A 1 278 ? -5.196 11.584 -3.643 1.00 89.38 278 GLU A C 1
ATOM 2216 O O . GLU A 1 278 ? -4.998 12.369 -2.721 1.00 89.38 278 GLU A O 1
ATOM 2221 N N . ILE A 1 279 ? -4.611 10.381 -3.691 1.00 87.62 279 ILE A N 1
ATOM 2222 C CA . ILE A 1 279 ? -3.592 9.933 -2.733 1.00 87.62 279 ILE A CA 1
ATOM 2223 C C . ILE A 1 279 ? -2.320 10.783 -2.860 1.00 87.62 279 ILE A C 1
ATOM 2225 O O . ILE A 1 279 ? -1.756 11.199 -1.848 1.00 87.62 279 ILE A O 1
ATOM 2229 N N . ALA A 1 280 ? -1.857 11.038 -4.086 1.00 81.94 280 ALA A N 1
ATOM 2230 C CA . ALA A 1 280 ? -0.674 11.858 -4.344 1.00 81.94 280 ALA A CA 1
ATOM 2231 C C . ALA A 1 280 ? -0.883 13.336 -3.963 1.00 81.94 280 ALA A C 1
ATOM 2233 O O . ALA A 1 280 ? 0.073 14.018 -3.596 1.00 81.94 280 ALA A O 1
ATOM 2234 N N . GLU A 1 281 ? -2.129 13.804 -4.029 1.00 83.50 281 GLU A N 1
ATOM 2235 C CA . GLU A 1 281 ? -2.573 15.154 -3.675 1.00 83.50 281 GLU A CA 1
ATOM 2236 C C . GLU A 1 281 ? -3.087 15.267 -2.236 1.00 83.50 281 GLU A C 1
ATOM 2238 O O . GLU A 1 281 ? -3.646 16.304 -1.868 1.00 83.50 281 GLU A O 1
ATOM 2243 N N . LEU A 1 282 ? -2.917 14.227 -1.406 1.00 80.56 282 LEU A N 1
ATOM 2244 C CA . LEU A 1 282 ? -3.312 14.311 -0.005 1.00 80.56 282 LEU A CA 1
ATOM 2245 C C . LEU A 1 282 ? -2.662 15.551 0.622 1.00 80.56 282 LEU A C 1
ATOM 2247 O O . LEU A 1 282 ? -1.444 15.733 0.507 1.00 80.56 282 LEU A O 1
ATOM 2251 N N . PRO A 1 283 ? -3.452 16.414 1.286 1.00 76.19 283 PRO A N 1
ATOM 2252 C CA . PRO A 1 283 ? -2.899 17.589 1.934 1.00 76.19 283 PRO A CA 1
ATOM 2253 C C . PRO A 1 283 ? -1.861 17.149 2.968 1.00 76.19 283 PRO A C 1
ATOM 2255 O O . PRO A 1 283 ? -1.966 16.059 3.533 1.00 76.19 283 PRO A O 1
ATOM 2258 N N . ALA A 1 284 ? -0.885 18.009 3.270 1.00 64.62 284 ALA A N 1
ATOM 2259 C CA . ALA A 1 284 ? 0.129 17.719 4.290 1.00 64.62 284 ALA A CA 1
ATOM 2260 C C . ALA A 1 284 ? -0.492 17.341 5.654 1.00 64.62 284 ALA A C 1
ATOM 2262 O O . ALA A 1 284 ? 0.109 16.610 6.435 1.00 64.62 284 ALA A O 1
ATOM 2263 N N . THR A 1 285 ? -1.724 17.787 5.912 1.00 53.72 285 THR A N 1
ATOM 2264 C CA . THR A 1 285 ? -2.543 17.460 7.091 1.00 53.72 285 THR A CA 1
ATOM 2265 C C . THR A 1 285 ? -3.019 16.010 7.139 1.00 53.72 285 THR A C 1
ATOM 2267 O O . THR A 1 285 ? -3.240 15.466 8.216 1.00 53.72 285 THR A O 1
ATOM 2270 N N . ARG A 1 286 ? -3.129 15.362 5.975 1.00 74.81 286 ARG A N 1
ATOM 2271 C CA . ARG A 1 286 ? -3.427 13.936 5.787 1.00 74.81 286 ARG A CA 1
ATOM 2272 C C . ARG A 1 286 ? -2.206 13.173 5.282 1.00 74.81 286 ARG A C 1
ATOM 2274 O O . ARG A 1 286 ? -2.317 12.235 4.494 1.00 74.81 286 ARG A O 1
ATOM 2281 N N . ASP A 1 287 ? -1.035 13.568 5.763 1.00 84.31 287 ASP A N 1
ATOM 2282 C CA . ASP A 1 287 ? 0.211 12.846 5.555 1.00 84.31 287 ASP A CA 1
ATOM 2283 C C . ASP A 1 287 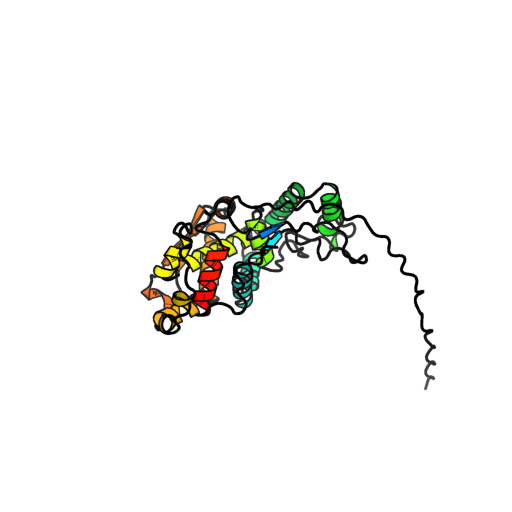? 0.083 11.389 6.051 1.00 84.31 287 ASP A C 1
ATOM 2285 O O . ASP A 1 287 ? -0.158 11.114 7.232 1.00 84.31 287 ASP A O 1
ATOM 2289 N N . LEU A 1 288 ? 0.284 10.436 5.136 1.00 90.00 288 LEU A N 1
ATOM 2290 C CA . LEU A 1 288 ? 0.205 9.000 5.410 1.00 90.00 288 LEU A CA 1
ATOM 2291 C C . LEU A 1 288 ? 1.205 8.544 6.491 1.00 90.00 288 LEU A C 1
ATOM 2293 O O . LEU A 1 288 ? 0.945 7.572 7.207 1.00 90.00 288 LEU A O 1
ATOM 2297 N N . CYS A 1 289 ? 2.340 9.233 6.636 1.00 89.12 289 CYS A N 1
ATOM 2298 C CA . CYS A 1 289 ? 3.345 8.961 7.656 1.00 89.12 289 CYS A CA 1
ATOM 2299 C C . CYS A 1 289 ? 2.845 9.312 9.066 1.00 89.12 289 CYS A C 1
ATOM 2301 O O . CYS A 1 289 ? 2.991 8.483 9.971 1.00 89.12 289 CYS A O 1
ATOM 2303 N N . SER A 1 290 ? 2.223 10.483 9.247 1.00 86.25 290 SER A N 1
ATOM 2304 C CA . SER A 1 290 ? 1.547 10.892 10.486 1.00 86.25 290 SER A CA 1
ATOM 2305 C C . SER A 1 290 ? 0.373 9.969 10.818 1.00 86.25 290 SER A C 1
ATOM 2307 O O . SER A 1 290 ? 0.298 9.425 11.923 1.00 86.25 290 SER A O 1
ATOM 2309 N N . ILE A 1 291 ? -0.488 9.681 9.835 1.00 90.75 291 ILE A N 1
ATOM 2310 C CA . ILE A 1 291 ? -1.610 8.746 10.003 1.00 90.75 291 ILE A CA 1
ATOM 2311 C C . ILE A 1 291 ? -1.107 7.381 10.486 1.00 90.75 291 ILE A C 1
ATOM 2313 O O . ILE A 1 291 ? -1.605 6.841 11.476 1.00 90.75 291 ILE A O 1
ATOM 2317 N N . SER A 1 292 ? -0.069 6.842 9.842 1.00 92.62 292 SER A N 1
ATOM 2318 C CA . SER A 1 292 ? 0.492 5.543 10.218 1.00 92.62 292 SER A CA 1
ATOM 2319 C C . SER A 1 292 ? 1.142 5.568 11.599 1.00 92.62 292 SER A C 1
ATOM 2321 O O . SER A 1 292 ? 1.053 4.584 12.328 1.00 92.62 292 SER A O 1
ATOM 2323 N N . PHE A 1 293 ? 1.777 6.678 11.993 1.00 89.88 293 PHE A N 1
ATOM 2324 C CA . PHE A 1 293 ? 2.308 6.841 13.347 1.00 89.88 293 PHE A CA 1
ATOM 2325 C C . PHE A 1 293 ? 1.194 6.736 14.388 1.00 89.88 293 PHE A C 1
ATOM 2327 O O . PHE A 1 293 ? 1.289 5.923 15.307 1.00 89.88 293 PHE A O 1
ATOM 2334 N N . HIS A 1 294 ? 0.123 7.513 14.222 1.00 89.44 294 HIS A N 1
ATOM 2335 C CA . HIS A 1 294 ? -0.999 7.518 15.153 1.00 89.44 294 HIS A CA 1
ATOM 2336 C C . HIS A 1 294 ? -1.710 6.166 15.214 1.00 89.44 294 HIS A C 1
ATOM 2338 O O . HIS A 1 294 ? -2.030 5.706 16.308 1.00 89.44 294 HIS A O 1
ATOM 2344 N N . LEU A 1 295 ? -1.875 5.490 14.074 1.00 92.62 295 LEU A N 1
ATOM 2345 C CA . LEU A 1 295 ? -2.383 4.119 14.027 1.00 92.62 295 LEU A CA 1
ATOM 2346 C C . LEU A 1 295 ? -1.488 3.153 14.799 1.00 92.62 295 LEU A C 1
ATOM 2348 O O . LEU A 1 295 ? -1.985 2.403 15.628 1.00 92.62 295 LEU A O 1
ATOM 2352 N N . ILE A 1 296 ? -0.172 3.185 14.592 1.00 91.88 296 ILE A N 1
ATOM 2353 C CA . ILE A 1 296 ? 0.755 2.302 15.310 1.00 91.88 296 ILE A CA 1
ATOM 2354 C C . ILE A 1 296 ? 0.717 2.569 16.817 1.00 91.88 296 ILE A C 1
ATOM 2356 O O . ILE A 1 296 ? 0.626 1.624 17.600 1.00 91.88 296 ILE A O 1
ATOM 2360 N N . VAL A 1 297 ? 0.779 3.837 17.234 1.00 88.38 297 VAL A N 1
ATOM 2361 C CA . VAL A 1 297 ? 0.706 4.212 18.654 1.00 88.38 297 VAL A CA 1
ATOM 2362 C C . VAL A 1 297 ? -0.599 3.717 19.260 1.00 88.38 297 VAL A C 1
ATOM 2364 O O . VAL A 1 297 ? -0.577 3.124 20.336 1.00 88.38 297 VAL A O 1
ATOM 2367 N N . TYR A 1 298 ? -1.711 3.907 18.549 1.00 89.31 298 TYR A N 1
ATOM 2368 C CA . TYR A 1 298 ? -3.018 3.437 18.976 1.00 89.31 298 TYR A CA 1
ATOM 2369 C C . TYR A 1 298 ? -3.045 1.911 19.113 1.00 89.31 298 TYR A C 1
ATOM 2371 O O . TYR A 1 298 ? -3.310 1.408 20.199 1.00 89.31 298 TYR A O 1
ATOM 2379 N N . LEU A 1 299 ? -2.682 1.171 18.062 1.00 90.00 299 LEU A N 1
ATOM 2380 C CA . LEU A 1 299 ? -2.701 -0.294 18.033 1.00 90.00 299 LEU A CA 1
ATOM 2381 C C . LEU A 1 299 ? -1.806 -0.921 19.110 1.00 90.00 299 LEU A C 1
ATOM 2383 O O . LEU A 1 299 ? -2.209 -1.881 19.761 1.00 90.00 299 LEU A O 1
ATOM 2387 N N . ILE A 1 300 ? -0.607 -0.376 19.331 1.00 89.00 300 ILE A N 1
ATOM 2388 C CA . ILE A 1 300 ? 0.353 -0.912 20.311 1.00 89.00 300 ILE A CA 1
ATOM 2389 C C . ILE A 1 300 ? 0.063 -0.378 21.731 1.00 89.00 300 ILE A C 1
ATOM 2391 O O . ILE A 1 300 ? 0.463 -0.991 22.721 1.00 89.00 300 ILE A O 1
ATOM 2395 N N . GLY A 1 301 ? -0.627 0.759 21.857 1.00 84.62 301 GLY A N 1
ATOM 2396 C CA . GLY A 1 301 ? -0.855 1.462 23.125 1.00 84.62 301 GLY A CA 1
ATOM 2397 C C . GLY A 1 301 ? 0.388 2.165 23.685 1.00 84.62 301 GLY A C 1
ATOM 2398 O O . GLY A 1 301 ? 0.428 2.483 24.869 1.00 84.62 301 GLY A O 1
ATOM 2399 N N . LYS A 1 302 ? 1.435 2.356 22.870 1.00 84.12 302 LYS A N 1
ATOM 2400 C CA . LYS A 1 302 ? 2.659 3.094 23.232 1.00 84.12 302 LYS A CA 1
ATOM 2401 C C . LYS A 1 302 ? 3.424 3.547 21.995 1.00 84.12 302 LYS A C 1
ATOM 2403 O O . LYS A 1 302 ? 3.309 2.953 20.923 1.00 84.12 302 LYS A O 1
ATOM 2408 N N . VAL A 1 303 ? 4.287 4.543 22.173 1.00 82.56 303 VAL A N 1
ATOM 2409 C CA . VAL A 1 303 ? 5.208 4.996 21.125 1.00 82.56 303 VAL A CA 1
ATOM 2410 C C . VAL A 1 303 ? 6.251 3.906 20.820 1.00 82.56 303 VAL A C 1
ATOM 2412 O O . VAL A 1 303 ? 6.866 3.369 21.750 1.00 82.56 303 VAL A O 1
ATOM 2415 N N . PRO A 1 304 ? 6.476 3.544 19.540 1.00 80.38 304 PRO A N 1
ATOM 2416 C CA . PRO A 1 304 ? 7.504 2.577 19.162 1.00 80.38 304 PRO A CA 1
ATOM 2417 C C . PRO A 1 304 ? 8.898 2.976 19.663 1.00 80.38 304 PRO A C 1
ATOM 2419 O O . PRO A 1 304 ? 9.348 4.110 19.478 1.00 80.38 304 PRO A O 1
ATOM 2422 N N . LYS A 1 305 ? 9.624 2.025 20.271 1.00 80.94 305 LYS A N 1
ATOM 2423 C CA . LYS A 1 305 ? 11.011 2.250 20.707 1.00 80.94 305 LYS A CA 1
ATOM 2424 C C . LYS A 1 305 ? 11.881 2.620 19.506 1.00 80.94 305 LYS A C 1
ATOM 2426 O O . LYS A 1 305 ? 11.844 1.948 18.480 1.00 80.94 305 LYS A O 1
ATOM 2431 N N . GLY A 1 306 ? 12.707 3.651 19.660 1.00 72.69 306 GLY A N 1
ATOM 2432 C CA . GLY A 1 306 ? 13.603 4.099 18.594 1.00 72.69 306 GLY A CA 1
ATOM 2433 C C . GLY A 1 306 ? 12.940 5.001 17.553 1.00 72.69 306 GLY A C 1
ATOM 2434 O O . GLY A 1 306 ? 13.582 5.290 16.544 1.00 72.69 306 GLY A O 1
ATOM 2435 N N . TYR A 1 307 ? 11.719 5.492 17.807 1.00 65.50 307 TYR A N 1
ATOM 2436 C CA . TYR A 1 307 ? 11.180 6.644 17.090 1.00 65.50 307 TYR A CA 1
ATOM 2437 C C . TYR A 1 307 ? 12.099 7.851 17.320 1.00 65.50 307 TYR A C 1
ATOM 2439 O O . TYR A 1 307 ? 12.014 8.562 18.316 1.00 65.50 307 TYR A O 1
ATOM 2447 N N . LYS A 1 308 ? 13.053 8.052 16.414 1.00 61.16 308 LYS A N 1
ATOM 2448 C CA . LYS A 1 308 ? 13.792 9.304 16.299 1.00 61.16 308 LYS A CA 1
ATOM 2449 C C . LYS A 1 308 ? 13.011 10.120 15.284 1.00 61.16 308 LYS A C 1
ATOM 2451 O O . LYS A 1 308 ? 12.958 9.687 14.133 1.00 61.16 308 LYS A O 1
ATOM 2456 N N . LYS A 1 309 ? 12.410 11.249 15.701 1.00 56.16 309 LYS A N 1
ATOM 2457 C CA . LYS A 1 309 ? 11.864 12.275 14.787 1.00 56.16 309 LYS A CA 1
ATOM 2458 C C . LYS A 1 309 ? 12.835 12.378 13.609 1.00 56.16 309 LYS A C 1
ATOM 2460 O O . LYS A 1 309 ? 14.008 12.671 13.829 1.00 56.16 309 LYS A O 1
ATOM 2465 N N . ASN A 1 310 ? 12.363 11.950 12.440 1.00 47.72 310 ASN A N 1
ATOM 2466 C CA . ASN A 1 310 ? 13.135 11.540 11.269 1.00 47.72 310 ASN A CA 1
ATOM 2467 C C . ASN A 1 310 ? 14.566 12.107 11.207 1.00 47.72 310 ASN A C 1
ATOM 2469 O O . ASN A 1 310 ? 14.756 13.315 11.070 1.00 47.72 310 ASN A O 1
ATOM 2473 N N . ARG A 1 311 ? 15.586 11.234 11.193 1.00 37.44 311 ARG A N 1
ATOM 2474 C CA . ARG A 1 311 ? 16.848 11.594 10.531 1.00 37.44 311 ARG A CA 1
ATOM 2475 C C . ARG A 1 311 ? 16.542 11.681 9.038 1.00 37.44 311 ARG A C 1
ATOM 2477 O O . ARG A 1 311 ? 16.620 10.680 8.331 1.00 37.44 311 ARG A O 1
ATOM 2484 N N . LEU A 1 312 ? 16.134 12.864 8.590 1.00 35.19 312 LEU A N 1
ATOM 2485 C CA . LEU A 1 312 ? 16.229 13.251 7.190 1.00 35.19 312 LEU A CA 1
ATOM 2486 C C . LEU A 1 312 ? 17.698 13.061 6.784 1.00 35.19 312 LEU A C 1
ATOM 2488 O O . LEU A 1 312 ? 18.573 13.738 7.319 1.00 35.19 312 LEU A O 1
ATOM 2492 N N . ASN A 1 313 ? 17.975 12.087 5.917 1.00 31.27 313 ASN A N 1
ATOM 2493 C CA . ASN A 1 313 ? 19.234 12.018 5.171 1.00 31.27 313 ASN A CA 1
ATOM 2494 C C . ASN A 1 313 ? 19.038 12.717 3.832 1.00 31.27 313 ASN A C 1
ATOM 2496 O O . ASN A 1 313 ? 18.023 12.425 3.162 1.00 31.27 313 ASN A O 1
#